Protein AF-A0A8J9ZDV5-F1 (afdb_monomer)

Secondary structure (DSSP, 8-state):
--------S---SSSSSS-SSSTTTTSSS--S--TTHHHHHHHHHHHHHHHHHHHHHHHHHHHHHHHHHHHHHHHHTT-----EEEEEEPPTTSS-EEEE-TT--HHHHHHHHHHTT-SEEEEETTEEEEE-HHHHTT-EE-S-GGGGBPBPSS-TTSB-BBTTTEEEEEE-SGGGHHHHHHHHHHHHHHHHHHHSTTSSSSTTTTHHHHHHHHHHHHHSTTSSTTSSSSS-S--------

Mean predicted aligned error: 20.4 Å

pLDDT: mean 71.11, std 20.85, range [33.59, 97.12]

Organism: Branchiostoma lanceolatum (NCBI:txid7740)

Nearest PDB structures (foldseek):
  7pz2-assembly1_A  TM=8.790E-01  e=6.311E-08  Saccharomyces cerevisiae
  5fws-assembly1_A  TM=8.573E-01  e=3.420E-07  Homo sapiens
  5fwu-assembly1_A  TM=8.747E-01  e=5.751E-07  Homo sapiens
  7bzt-assembly1_E  TM=8.268E-01  e=1.525E-06  Homo sapiens

Structure (mmCIF, N/CA/C/O backbone):
data_AF-A0A8J9ZDV5-F1
#
_entry.id   AF-A0A8J9ZDV5-F1
#
loop_
_atom_site.group_PDB
_atom_site.id
_atom_site.type_symbol
_atom_site.label_atom_id
_atom_site.label_alt_id
_atom_site.label_comp_id
_atom_site.label_asym_id
_atom_site.label_entity_id
_atom_site.label_seq_id
_atom_site.pdbx_PDB_ins_code
_atom_site.Cartn_x
_atom_site.Cartn_y
_atom_site.Cartn_z
_atom_site.occupancy
_atom_site.B_iso_or_equiv
_atom_site.auth_seq_id
_atom_site.auth_comp_id
_atom_site.auth_asym_id
_atom_site.auth_atom_id
_atom_site.pdbx_PDB_model_num
ATOM 1 N N . MET A 1 1 ? -83.869 5.675 9.363 1.00 38.44 1 MET A N 1
ATOM 2 C CA . MET A 1 1 ? -82.685 6.493 9.694 1.00 38.44 1 MET A CA 1
ATOM 3 C C . MET A 1 1 ? -82.253 6.177 11.122 1.00 38.44 1 MET A C 1
ATOM 5 O O . MET A 1 1 ? -83.091 6.274 12.005 1.00 38.44 1 MET A O 1
ATOM 9 N N . CYS A 1 2 ? -80.990 5.806 11.342 1.00 33.59 2 CYS A N 1
ATOM 10 C CA . CYS A 1 2 ? -80.343 5.818 12.662 1.00 33.59 2 CYS A CA 1
ATOM 11 C C . CYS A 1 2 ? -79.183 6.826 12.607 1.00 33.59 2 CYS A C 1
ATOM 13 O O . CYS A 1 2 ? -78.544 6.926 11.555 1.00 33.59 2 CYS A O 1
ATOM 15 N N . PRO A 1 3 ? -78.933 7.600 13.676 1.00 45.28 3 PRO A N 1
ATOM 16 C CA . PRO A 1 3 ? -77.987 8.704 13.637 1.00 45.28 3 PRO A CA 1
ATOM 17 C C . PRO A 1 3 ? -76.541 8.201 13.614 1.00 45.28 3 PRO A C 1
ATOM 19 O O . PRO A 1 3 ? -76.168 7.272 14.326 1.00 45.28 3 PRO A O 1
ATOM 22 N N . ILE A 1 4 ? -75.730 8.861 12.792 1.00 43.47 4 ILE A N 1
ATOM 23 C CA . ILE A 1 4 ? -74.272 8.743 12.759 1.00 43.47 4 ILE A CA 1
ATOM 24 C C . ILE A 1 4 ? -73.722 9.462 14.000 1.00 43.47 4 ILE A C 1
ATOM 26 O O . ILE A 1 4 ? -73.960 10.667 14.131 1.00 43.47 4 ILE A O 1
ATOM 30 N N . PRO A 1 5 ? -72.962 8.806 14.893 1.00 38.69 5 PRO A N 1
ATOM 31 C CA . PRO A 1 5 ? -72.218 9.521 15.913 1.00 38.69 5 PRO A CA 1
ATOM 32 C C . PRO A 1 5 ? -70.917 10.056 15.300 1.00 38.69 5 PRO A C 1
ATOM 34 O O . PRO A 1 5 ? -70.041 9.303 14.878 1.00 38.69 5 PRO A O 1
ATOM 37 N N . LYS A 1 6 ? -70.797 11.385 15.246 1.00 48.31 6 LYS A N 1
ATOM 38 C CA . LYS A 1 6 ? -69.524 12.076 15.028 1.00 48.31 6 LYS A CA 1
ATOM 39 C C . LYS A 1 6 ? -68.703 11.947 16.311 1.00 48.31 6 LYS A C 1
ATOM 41 O O . LYS A 1 6 ? -69.005 12.628 17.285 1.00 48.31 6 LYS A O 1
ATOM 46 N N . PHE A 1 7 ? -67.677 11.102 16.308 1.00 40.94 7 PHE A N 1
ATOM 47 C CA . PHE A 1 7 ? -66.615 11.157 17.311 1.00 40.94 7 PHE A CA 1
ATOM 48 C C . PHE A 1 7 ? -65.335 11.639 16.643 1.00 40.94 7 PHE A C 1
ATOM 50 O O . PHE A 1 7 ? -64.829 11.026 15.705 1.00 40.94 7 PHE A O 1
ATOM 57 N N . GLY A 1 8 ? -64.889 12.807 17.103 1.00 39.44 8 GLY A N 1
ATOM 58 C CA . GLY A 1 8 ? -63.668 13.457 16.671 1.00 39.44 8 GLY A CA 1
ATOM 59 C C . GLY A 1 8 ? -62.435 12.635 17.020 1.00 39.44 8 GLY A C 1
ATOM 60 O O . GLY A 1 8 ? -62.369 11.944 18.037 1.00 39.44 8 GLY A O 1
ATOM 61 N N . SER A 1 9 ? -61.459 12.736 16.130 1.00 51.28 9 SER A N 1
ATOM 62 C CA . SER A 1 9 ? -60.098 12.248 16.270 1.00 51.28 9 SER A CA 1
ATOM 63 C C . SER A 1 9 ? -59.466 12.729 17.576 1.00 51.28 9 SER A C 1
ATOM 65 O O . SER A 1 9 ? -59.295 13.932 17.734 1.00 51.28 9 SER A O 1
ATOM 67 N N . ALA A 1 10 ? -59.121 11.797 18.474 1.00 46.16 10 ALA A N 1
ATOM 68 C CA . ALA A 1 10 ? -57.957 11.823 19.384 1.00 46.16 10 ALA A CA 1
ATOM 69 C C . ALA A 1 10 ? -58.208 10.990 20.659 1.00 46.16 10 ALA A C 1
ATOM 71 O O . ALA A 1 10 ? -58.288 11.545 21.745 1.00 46.16 10 ALA A O 1
ATOM 72 N N . ALA A 1 11 ? -58.327 9.658 20.559 1.00 44.91 11 ALA A N 1
ATOM 73 C CA . ALA A 1 11 ? -58.206 8.774 21.736 1.00 44.91 11 ALA A CA 1
ATOM 74 C C . ALA A 1 11 ? -58.012 7.282 21.381 1.00 44.91 11 ALA A C 1
ATOM 76 O O . ALA A 1 11 ? -58.511 6.408 22.083 1.00 44.91 11 ALA A O 1
ATOM 77 N N . ALA A 1 12 ? -57.318 6.952 20.287 1.00 43.06 12 ALA A N 1
ATOM 78 C CA . ALA A 1 12 ? -57.153 5.560 19.839 1.00 43.06 12 ALA A CA 1
ATOM 79 C C . ALA A 1 12 ? -55.697 5.059 19.909 1.00 43.06 12 ALA A C 1
ATOM 81 O O . ALA A 1 12 ? -55.268 4.308 19.040 1.00 43.06 12 ALA A O 1
ATOM 82 N N . LEU A 1 13 ? -54.917 5.483 20.915 1.00 43.91 13 LEU A N 1
ATOM 83 C CA . LEU A 1 13 ? -53.507 5.074 21.046 1.00 43.91 13 LEU A CA 1
ATOM 84 C C . LEU A 1 13 ? -53.094 4.449 22.388 1.00 43.91 13 LEU A C 1
ATOM 86 O O . LEU A 1 13 ? -51.910 4.205 22.581 1.00 43.91 13 LEU A O 1
ATOM 90 N N . LEU A 1 14 ? -54.010 4.105 23.299 1.00 44.56 14 LEU A N 1
ATOM 91 C CA . LEU A 1 14 ? -53.608 3.522 24.594 1.00 44.56 14 LEU A CA 1
ATOM 92 C C . LEU A 1 14 ? -54.434 2.315 25.050 1.00 44.56 14 LEU A C 1
ATOM 94 O O . LEU A 1 14 ? -54.770 2.205 26.223 1.00 44.56 14 LEU A O 1
ATOM 98 N N . VAL A 1 15 ? -54.726 1.361 24.162 1.00 47.00 15 VAL A N 1
ATOM 99 C CA . VAL A 1 15 ? -55.260 0.057 24.602 1.00 47.00 15 VAL A CA 1
ATOM 100 C C . VAL A 1 15 ? -54.688 -1.090 23.765 1.00 47.00 15 VAL A C 1
ATOM 102 O O . VAL A 1 15 ? -55.407 -1.745 23.024 1.00 47.00 15 VAL A O 1
ATOM 105 N N . CYS A 1 16 ? -53.380 -1.342 23.844 1.00 44.81 16 CYS A N 1
ATOM 106 C CA . CYS A 1 16 ? -52.814 -2.614 23.352 1.00 44.81 16 CYS A CA 1
ATOM 107 C C . CYS A 1 16 ? -51.765 -3.249 24.280 1.00 44.81 16 CYS A C 1
ATOM 109 O O . CYS A 1 16 ? -51.440 -4.414 24.086 1.00 44.81 16 CYS A O 1
ATOM 111 N N . SER A 1 17 ? -51.273 -2.564 25.319 1.00 45.94 17 SER A N 1
ATOM 112 C CA . SER A 1 17 ? -50.252 -3.123 26.226 1.00 45.94 17 SER A CA 1
ATOM 113 C C . SER A 1 17 ? -50.759 -3.540 27.615 1.00 45.94 17 SER A C 1
ATOM 115 O O . SER A 1 17 ? -49.973 -4.067 28.393 1.00 45.94 17 SER A O 1
ATOM 117 N N . GLY A 1 18 ? -52.044 -3.352 27.949 1.00 46.50 18 GLY A N 1
ATOM 118 C CA . GLY A 1 18 ? -52.531 -3.535 29.330 1.00 46.50 18 GLY A CA 1
ATOM 119 C C . GLY A 1 18 ? -53.689 -4.513 29.556 1.00 46.50 18 GLY A C 1
ATOM 120 O O . GLY A 1 18 ? -54.122 -4.670 30.692 1.00 46.50 18 GLY A O 1
ATOM 121 N N . TRP A 1 19 ? -54.241 -5.154 28.523 1.00 43.88 19 TRP A N 1
ATOM 122 C CA . TRP A 1 19 ? -55.543 -5.842 28.622 1.00 43.88 19 TRP A CA 1
ATOM 123 C C . TRP A 1 19 ? -55.485 -7.367 28.451 1.00 43.88 19 TRP A C 1
ATOM 125 O O . TRP A 1 19 ? -56.445 -7.980 27.996 1.00 43.88 19 TRP A O 1
ATOM 135 N N . SER A 1 20 ? -54.396 -8.017 28.868 1.00 50.19 20 SER A N 1
ATOM 136 C CA . SER A 1 20 ? -54.350 -9.491 28.881 1.00 50.19 20 SER A CA 1
ATOM 137 C C . SER A 1 20 ? -55.060 -10.130 30.084 1.00 50.19 20 SER A C 1
ATOM 139 O O . SER A 1 20 ? -55.352 -11.320 30.029 1.00 50.19 20 SER A O 1
ATOM 141 N N . SER A 1 21 ? -55.410 -9.378 31.138 1.00 50.06 21 SER A N 1
ATOM 142 C CA . SER A 1 21 ? -55.916 -9.989 32.388 1.00 50.06 21 SER A CA 1
ATOM 143 C C . SER A 1 21 ? -57.354 -9.636 32.781 1.00 50.06 21 SER A C 1
ATOM 145 O O . SER A 1 21 ? -57.909 -10.295 33.653 1.00 50.06 21 SER A O 1
ATOM 147 N N . VAL A 1 22 ? -58.001 -8.649 32.148 1.00 49.28 22 VAL A N 1
ATOM 148 C CA . VAL A 1 22 ? -59.364 -8.223 32.555 1.00 49.28 22 VAL A CA 1
ATOM 149 C C . VAL A 1 22 ? -60.462 -8.813 31.657 1.00 49.28 22 VAL A C 1
ATOM 151 O O . VAL A 1 22 ? -61.607 -8.957 32.080 1.00 49.28 22 VAL A O 1
ATOM 154 N N . ALA A 1 23 ? -60.125 -9.258 30.442 1.00 46.38 23 ALA A N 1
ATOM 155 C CA . ALA A 1 23 ? -61.105 -9.802 29.496 1.00 46.38 23 ALA A CA 1
ATOM 156 C C . ALA A 1 23 ? -61.590 -11.231 29.828 1.00 46.38 23 ALA A C 1
ATOM 158 O O . ALA A 1 23 ? -62.606 -11.668 29.290 1.00 46.38 23 ALA A O 1
ATOM 159 N N . PHE A 1 24 ? -60.925 -11.949 30.740 1.00 44.84 24 PHE A N 1
ATOM 160 C CA . PHE A 1 24 ? -61.373 -13.276 31.190 1.00 44.84 24 PHE A CA 1
ATOM 161 C C . PHE A 1 24 ? -62.436 -13.229 32.305 1.00 44.84 24 PHE A C 1
ATOM 163 O O . PHE A 1 24 ? -63.095 -14.235 32.555 1.00 44.84 24 PHE A O 1
ATOM 170 N N . GLY A 1 25 ? -62.656 -12.072 32.945 1.00 45.88 25 GLY A N 1
ATOM 171 C CA . GLY A 1 25 ? -63.544 -11.948 34.110 1.00 45.88 25 GLY A CA 1
ATOM 172 C C . GLY A 1 25 ? -65.044 -11.812 33.816 1.00 45.88 25 GLY A C 1
ATOM 173 O O . GLY A 1 25 ? -65.846 -11.938 34.734 1.00 45.88 25 GLY A O 1
ATOM 174 N N . LEU A 1 26 ? -65.457 -11.571 32.566 1.00 45.59 26 LEU A N 1
ATOM 175 C CA . LEU A 1 26 ? -66.871 -11.319 32.225 1.00 45.59 26 LEU A CA 1
ATOM 176 C C . LEU A 1 26 ? -67.493 -12.343 31.262 1.00 45.59 26 LEU A C 1
ATOM 178 O O . LEU A 1 26 ? -68.624 -12.155 30.822 1.00 45.59 26 LEU A O 1
ATOM 182 N N . VAL A 1 27 ? -66.804 -13.445 30.948 1.00 48.59 27 VAL A N 1
ATOM 183 C CA . VAL A 1 27 ? -67.328 -14.466 30.014 1.00 48.59 27 VAL A CA 1
ATOM 184 C C . VAL A 1 27 ? -68.043 -15.630 30.722 1.00 48.59 27 VAL A C 1
ATOM 186 O O . VAL A 1 27 ? -68.720 -16.419 30.067 1.00 48.59 27 VAL A O 1
ATOM 189 N N . THR A 1 28 ? -68.010 -15.732 32.055 1.00 45.66 28 THR A N 1
ATOM 190 C CA . THR A 1 28 ? -68.640 -16.867 32.765 1.00 45.66 28 THR A CA 1
ATOM 191 C C . THR A 1 28 ? -70.024 -16.606 33.363 1.00 45.66 28 THR A C 1
ATOM 193 O O . THR A 1 28 ? -70.618 -17.556 33.865 1.00 45.66 28 THR A O 1
ATOM 196 N N . SER A 1 29 ? -70.606 -15.401 33.267 1.00 49.56 29 SER A N 1
ATOM 197 C CA . SER A 1 29 ? -71.862 -15.106 33.992 1.00 49.56 29 SER A CA 1
ATOM 198 C C . SER A 1 29 ? -73.105 -14.793 33.154 1.00 49.56 29 SER A C 1
ATOM 200 O O . SER A 1 29 ? -74.073 -14.280 33.700 1.00 49.56 29 SER A O 1
ATOM 202 N N . TYR A 1 30 ? -73.171 -15.104 31.854 1.00 42.78 30 TYR A N 1
ATOM 203 C CA . TYR A 1 30 ? -74.456 -14.931 31.152 1.00 42.78 30 TYR A CA 1
ATOM 204 C C . TYR A 1 30 ? -74.716 -15.960 30.053 1.00 42.78 30 TYR A C 1
ATOM 206 O O . TYR A 1 30 ? -74.694 -15.696 28.853 1.00 42.78 30 TYR A O 1
ATOM 214 N N . ARG A 1 31 ? -75.016 -17.185 30.491 1.00 55.31 31 ARG A N 1
ATOM 215 C CA . ARG A 1 31 ? -75.633 -18.219 29.659 1.00 55.31 31 ARG A CA 1
ATOM 216 C C . ARG A 1 31 ? -77.158 -18.035 29.689 1.00 55.31 31 ARG A C 1
ATOM 218 O O . ARG A 1 31 ? -77.822 -18.686 30.487 1.00 55.31 31 ARG A O 1
ATOM 225 N N . ARG A 1 32 ? -77.716 -17.183 28.818 1.00 48.09 32 ARG A N 1
ATOM 226 C CA . ARG A 1 32 ? -79.000 -17.440 28.119 1.00 48.09 32 ARG A CA 1
ATOM 227 C C . ARG A 1 32 ? -79.399 -16.332 27.139 1.00 48.09 32 ARG A C 1
ATOM 229 O O . ARG A 1 32 ? -79.505 -15.174 27.505 1.00 48.09 32 ARG A O 1
ATOM 236 N N . HIS A 1 33 ? -79.715 -16.789 25.925 1.00 50.31 33 HIS A N 1
ATOM 237 C CA . HIS A 1 33 ? -80.506 -16.151 24.866 1.00 50.31 33 HIS A CA 1
ATOM 238 C C . HIS A 1 33 ? -79.987 -14.847 24.233 1.00 50.31 33 HIS A C 1
ATOM 240 O O . HIS A 1 33 ? -80.394 -13.760 24.614 1.00 50.31 33 HIS A O 1
ATOM 246 N N . ASN A 1 34 ? -79.213 -14.975 23.140 1.00 46.72 34 ASN A N 1
ATOM 247 C CA . ASN A 1 34 ? -79.522 -14.301 21.865 1.00 46.72 34 ASN A CA 1
ATOM 248 C C . ASN A 1 34 ? -78.595 -14.757 20.718 1.00 46.72 34 ASN A C 1
ATOM 250 O O . ASN A 1 34 ? -77.374 -14.754 20.852 1.00 46.72 34 ASN A O 1
ATOM 254 N N . LYS A 1 35 ? -79.171 -15.101 19.553 1.00 51.53 35 LYS A N 1
ATOM 255 C CA . LYS A 1 35 ? -78.457 -15.565 18.338 1.00 51.53 35 LYS A CA 1
ATOM 256 C C . LYS A 1 35 ? -77.484 -14.526 17.731 1.00 51.53 35 LYS A C 1
ATOM 258 O O . LYS A 1 35 ? -76.716 -14.870 16.842 1.00 51.53 35 LYS A O 1
ATOM 263 N N . GLY A 1 36 ? -77.477 -13.280 18.218 1.00 55.78 36 GLY A N 1
ATOM 264 C CA . GLY A 1 36 ? -76.582 -12.207 17.754 1.00 55.78 36 GLY A CA 1
ATOM 265 C C . GLY A 1 36 ? -75.155 -12.237 18.324 1.00 55.78 36 GLY A C 1
ATOM 266 O O . GLY A 1 36 ? -74.245 -11.682 17.712 1.00 55.78 36 GLY A O 1
ATOM 267 N N . TYR A 1 37 ? -74.919 -12.919 19.452 1.00 56.19 37 TYR A N 1
ATOM 268 C CA . TYR A 1 37 ? -73.613 -12.903 20.133 1.00 56.19 37 TYR A CA 1
ATOM 269 C C . TYR A 1 37 ? -72.532 -13.747 19.436 1.00 56.19 37 TYR A C 1
ATOM 271 O O . TYR A 1 37 ? -71.353 -13.403 19.509 1.00 56.19 37 TYR A O 1
ATOM 279 N N . CYS A 1 38 ? -72.909 -14.794 18.690 1.00 55.62 38 CYS A N 1
ATOM 280 C CA . CYS A 1 38 ? -71.956 -15.578 17.892 1.00 55.62 38 CYS A CA 1
ATOM 281 C C . CYS A 1 38 ? -71.310 -14.753 16.769 1.00 55.62 38 CYS A C 1
ATOM 283 O O . CYS A 1 38 ? -70.134 -14.948 16.471 1.00 55.62 38 CYS A O 1
ATOM 285 N N . SER A 1 39 ? -72.055 -13.815 16.175 1.00 66.50 39 SER A N 1
ATOM 286 C CA . SER A 1 39 ? -71.544 -12.966 15.093 1.00 66.50 39 SER A CA 1
ATOM 287 C C . SER A 1 39 ? -70.513 -11.960 15.616 1.00 66.50 39 SER A C 1
ATOM 289 O O . SER A 1 39 ? -69.427 -11.825 15.057 1.00 66.50 39 SER A O 1
ATOM 291 N N . LEU A 1 40 ? -70.795 -11.332 16.762 1.00 66.94 40 LEU A N 1
ATOM 292 C CA . LEU A 1 40 ? -69.860 -10.410 17.411 1.00 66.94 40 LEU A CA 1
ATOM 293 C C . LEU A 1 40 ? -68.598 -11.124 17.913 1.00 66.94 40 LEU A C 1
ATOM 295 O O . LEU A 1 40 ? -67.502 -10.615 17.701 1.00 66.94 40 LEU A O 1
ATOM 299 N N . TYR A 1 41 ? -68.715 -12.322 18.496 1.00 68.81 41 TYR A N 1
ATOM 300 C CA . TYR A 1 41 ? -67.550 -13.103 18.935 1.00 68.81 41 TYR A CA 1
ATOM 301 C C . TYR A 1 41 ? -66.624 -13.484 17.767 1.00 68.81 41 TYR A C 1
ATOM 303 O O . TYR A 1 41 ? -65.404 -13.379 17.885 1.00 68.81 41 TYR A O 1
ATOM 311 N N . TYR A 1 42 ? -67.186 -13.851 16.610 1.00 69.81 42 TYR A N 1
ATOM 312 C CA . TYR A 1 42 ? -66.412 -14.136 15.396 1.00 69.81 42 TYR A CA 1
ATOM 313 C C . TYR A 1 42 ? -65.686 -12.893 14.858 1.00 69.81 42 TYR A C 1
ATOM 315 O O . TYR A 1 42 ? -64.530 -12.981 14.445 1.00 69.81 42 TYR A O 1
ATOM 323 N N . ILE A 1 43 ? -66.333 -11.724 14.909 1.00 72.50 43 ILE A N 1
ATOM 324 C CA . ILE A 1 43 ? -65.735 -10.444 14.506 1.00 72.50 43 ILE A CA 1
ATOM 325 C C . ILE A 1 43 ? -64.597 -10.059 15.461 1.00 72.50 43 ILE A C 1
ATOM 327 O O . ILE A 1 43 ? -63.501 -9.757 14.996 1.00 72.50 43 ILE A O 1
ATOM 331 N N . PHE A 1 44 ? -64.805 -10.148 16.780 1.00 72.31 44 PHE A N 1
ATOM 332 C CA . PHE A 1 44 ? -63.758 -9.897 17.778 1.00 72.31 44 PHE A CA 1
ATOM 333 C C . PHE A 1 44 ? -62.570 -10.858 17.629 1.00 72.31 44 PHE A C 1
ATOM 335 O O . PHE A 1 44 ? -61.426 -10.416 17.679 1.00 72.31 44 PHE A O 1
ATOM 342 N N . CYS A 1 45 ? -62.822 -12.146 17.381 1.00 66.19 45 CYS A N 1
ATOM 343 C CA . CYS A 1 45 ? -61.774 -13.142 17.148 1.00 66.19 45 CYS A CA 1
ATOM 344 C C . CYS A 1 45 ? -60.991 -12.866 15.850 1.00 66.19 45 CYS A C 1
ATOM 346 O O . CYS A 1 45 ? -59.765 -12.958 15.827 1.00 66.19 45 CYS A O 1
ATOM 348 N N . LYS A 1 46 ? -61.668 -12.432 14.776 1.00 73.94 46 LYS A N 1
ATOM 349 C CA . LYS A 1 46 ? -60.984 -11.985 13.556 1.00 73.94 46 LYS A CA 1
ATOM 350 C C . LYS A 1 46 ? -60.133 -10.743 13.811 1.00 73.94 46 LYS A C 1
ATOM 352 O O . LYS A 1 46 ? -58.957 -10.756 13.466 1.00 73.94 46 LYS A O 1
ATOM 357 N N . LEU A 1 47 ? -60.666 -9.709 14.458 1.00 67.94 47 LEU A N 1
ATOM 358 C CA . LEU A 1 47 ? -59.920 -8.480 14.756 1.00 67.94 47 LEU A CA 1
ATOM 359 C C . LEU A 1 47 ? -58.679 -8.728 15.626 1.00 67.94 47 LEU A C 1
ATOM 361 O O . LEU A 1 47 ? -57.632 -8.147 15.348 1.00 67.94 47 LEU A O 1
ATOM 365 N N . THR A 1 48 ? -58.744 -9.623 16.615 1.00 65.94 48 THR A N 1
ATOM 366 C CA . THR A 1 48 ? -57.564 -9.979 17.421 1.00 65.94 48 THR A CA 1
ATOM 367 C C . THR A 1 48 ? -56.526 -10.756 16.612 1.00 65.94 48 THR A C 1
ATOM 369 O O . THR A 1 48 ? -55.339 -10.459 16.719 1.00 65.94 48 THR A O 1
ATOM 372 N N . THR A 1 49 ? -56.935 -11.684 15.738 1.00 65.94 49 THR A N 1
ATOM 373 C CA . THR A 1 49 ? -55.992 -12.370 14.833 1.00 65.94 49 THR A CA 1
ATOM 374 C C . THR A 1 49 ? -55.348 -11.429 13.809 1.00 65.94 49 THR A C 1
ATOM 376 O O . THR A 1 49 ? -54.142 -11.528 13.595 1.00 65.94 49 THR A O 1
ATOM 379 N N . TYR A 1 50 ? -56.092 -10.465 13.248 1.00 67.38 50 TYR A N 1
ATOM 380 C CA . TYR A 1 50 ? -55.540 -9.422 12.373 1.00 67.38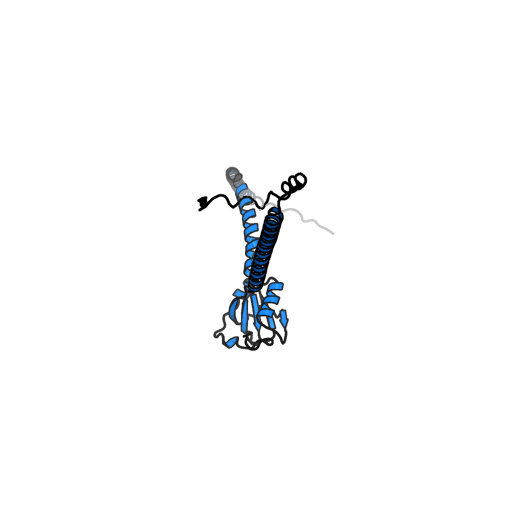 50 TYR A CA 1
ATOM 381 C C . TYR A 1 50 ? -54.559 -8.515 13.127 1.00 67.38 50 TYR A C 1
ATOM 383 O O . TYR A 1 50 ? -53.479 -8.240 12.622 1.00 67.38 50 TYR A O 1
ATOM 391 N N . CYS A 1 51 ? -54.862 -8.126 14.367 1.00 55.91 51 CYS A N 1
ATOM 392 C CA . CYS A 1 51 ? -53.968 -7.304 15.188 1.00 55.91 51 CYS A CA 1
ATOM 393 C C . CYS A 1 51 ? -52.660 -8.044 15.559 1.00 55.91 51 CYS A C 1
ATOM 395 O O . CYS A 1 51 ? -51.571 -7.465 15.557 1.00 55.91 51 CYS A O 1
ATOM 397 N N . LEU A 1 52 ? -52.732 -9.358 15.801 1.00 58.19 52 LEU A N 1
ATOM 398 C CA . LEU A 1 52 ? -51.553 -10.208 16.013 1.00 58.19 52 LEU A CA 1
ATOM 399 C C . LEU A 1 52 ? -50.745 -10.444 14.724 1.00 58.19 52 LEU A C 1
ATOM 401 O O . LEU A 1 52 ? -49.530 -10.622 14.789 1.00 58.19 52 LEU A O 1
ATOM 405 N N . LEU A 1 53 ? -51.396 -10.446 13.558 1.00 63.75 53 LEU A N 1
ATOM 406 C CA . LEU A 1 53 ? -50.731 -10.566 12.260 1.00 63.75 53 LEU A CA 1
ATOM 407 C C . LEU A 1 53 ? -50.020 -9.260 11.876 1.00 63.75 53 LEU A C 1
ATOM 409 O O . LEU A 1 53 ? -48.867 -9.298 11.458 1.00 63.75 53 LEU A O 1
ATOM 413 N N . GLU A 1 54 ? -50.662 -8.116 12.116 1.00 67.19 54 GLU A N 1
ATOM 414 C CA . GLU A 1 54 ? -50.104 -6.773 11.912 1.00 67.19 54 GLU A CA 1
ATOM 415 C C . GLU A 1 54 ? -48.884 -6.520 12.804 1.00 67.19 54 GLU A C 1
ATOM 417 O O . GLU A 1 54 ? -47.844 -6.066 12.329 1.00 67.19 54 GLU A O 1
ATOM 422 N N . THR A 1 55 ? -48.952 -6.891 14.087 1.00 71.25 55 THR A N 1
ATOM 423 C CA . THR A 1 55 ? -47.813 -6.744 15.012 1.00 71.25 55 THR A CA 1
ATOM 424 C C . THR A 1 55 ? -46.643 -7.657 14.642 1.00 71.25 55 THR A C 1
ATOM 426 O O . THR A 1 55 ? -45.495 -7.211 14.657 1.00 71.25 55 THR A O 1
ATOM 429 N N . LYS A 1 56 ? -46.902 -8.908 14.234 1.00 80.94 56 LYS A N 1
ATOM 430 C CA . LYS A 1 56 ? -45.860 -9.828 13.745 1.00 80.94 56 LYS A CA 1
ATOM 431 C C . LYS A 1 56 ? -45.236 -9.354 12.435 1.00 80.94 56 LYS A C 1
ATOM 433 O O . LYS A 1 56 ? -44.017 -9.408 12.305 1.00 80.94 56 LYS A O 1
ATOM 438 N N . TYR A 1 57 ? -46.036 -8.855 11.494 1.00 83.69 57 TYR A N 1
ATOM 439 C CA . TYR A 1 57 ? -45.543 -8.323 10.224 1.00 83.69 57 TYR A CA 1
ATOM 440 C C . TYR A 1 57 ? -44.680 -7.073 10.437 1.00 83.69 57 TYR A C 1
ATOM 442 O O . TYR A 1 57 ? -43.609 -6.956 9.849 1.00 83.69 57 TYR A O 1
ATOM 450 N N . TRP A 1 58 ? -45.072 -6.188 11.359 1.00 78.62 58 TRP A N 1
ATOM 451 C CA . TRP A 1 58 ? -44.269 -5.027 11.753 1.00 78.62 58 TRP A CA 1
ATOM 452 C C . TRP A 1 58 ? -42.931 -5.401 12.401 1.00 78.62 58 TRP A C 1
ATOM 454 O O . TRP A 1 58 ? -41.909 -4.775 12.114 1.00 78.62 58 TRP A O 1
ATOM 464 N N . ILE A 1 59 ? -42.919 -6.420 13.266 1.00 84.19 59 ILE A N 1
ATOM 465 C CA . ILE A 1 59 ? -41.688 -6.933 13.887 1.00 84.19 59 ILE A CA 1
ATOM 466 C C . ILE A 1 59 ? -40.787 -7.571 12.825 1.00 84.19 59 ILE A C 1
ATOM 468 O O . ILE A 1 59 ? -39.601 -7.259 12.776 1.00 84.19 59 ILE A O 1
ATOM 472 N N . LEU A 1 60 ? -41.343 -8.393 11.931 1.00 85.50 60 LEU A N 1
ATOM 473 C CA . LEU A 1 60 ? -40.603 -8.994 10.819 1.00 85.50 60 LEU A CA 1
ATOM 474 C C . LEU A 1 60 ? -40.026 -7.927 9.878 1.00 85.50 60 LEU A C 1
ATOM 476 O O . LEU A 1 60 ? -38.854 -8.004 9.529 1.00 85.50 60 LEU A O 1
ATOM 480 N N . LEU A 1 61 ? -40.787 -6.882 9.536 1.00 87.06 61 LEU A N 1
ATOM 481 C CA . LEU A 1 61 ? -40.315 -5.772 8.703 1.00 87.06 61 LEU A CA 1
ATOM 482 C C . LEU A 1 61 ? -39.171 -4.994 9.375 1.00 87.06 61 LEU A C 1
ATOM 484 O O . LEU A 1 61 ? -38.206 -4.612 8.713 1.00 87.06 61 LEU A O 1
ATOM 488 N N . LYS A 1 62 ? -39.253 -4.772 10.694 1.00 89.06 62 LYS A N 1
ATOM 489 C CA . LYS A 1 62 ? -38.163 -4.167 11.473 1.00 89.06 62 LYS A CA 1
ATOM 490 C C . LYS A 1 62 ? -36.924 -5.057 11.490 1.00 89.06 62 LYS A C 1
ATOM 492 O O . LYS A 1 62 ? -35.837 -4.546 11.253 1.00 89.06 62 LYS A O 1
ATOM 497 N N . MET A 1 63 ? -37.081 -6.362 11.704 1.00 89.00 63 MET A N 1
ATOM 498 C CA . MET A 1 63 ? -35.968 -7.315 11.685 1.00 89.00 63 MET A CA 1
ATOM 499 C C . MET A 1 63 ? -35.307 -7.381 10.307 1.00 89.00 63 MET A C 1
ATOM 501 O O . MET A 1 63 ? -34.089 -7.310 10.222 1.00 89.00 63 MET A O 1
ATOM 505 N N . VAL A 1 64 ? -36.085 -7.421 9.223 1.00 92.94 64 VAL A N 1
ATOM 506 C CA . VAL A 1 64 ? -35.557 -7.398 7.849 1.00 92.94 64 VAL A CA 1
ATOM 507 C C . VAL A 1 64 ? -34.825 -6.085 7.557 1.00 92.94 64 VAL A C 1
ATOM 509 O O . VAL A 1 64 ? -33.754 -6.116 6.964 1.00 92.94 64 VAL A O 1
ATOM 512 N N . ARG A 1 65 ? -35.338 -4.933 8.018 1.00 92.31 65 ARG A N 1
ATOM 513 C CA . ARG A 1 65 ? -34.637 -3.641 7.895 1.00 92.31 65 ARG A CA 1
ATOM 514 C C . ARG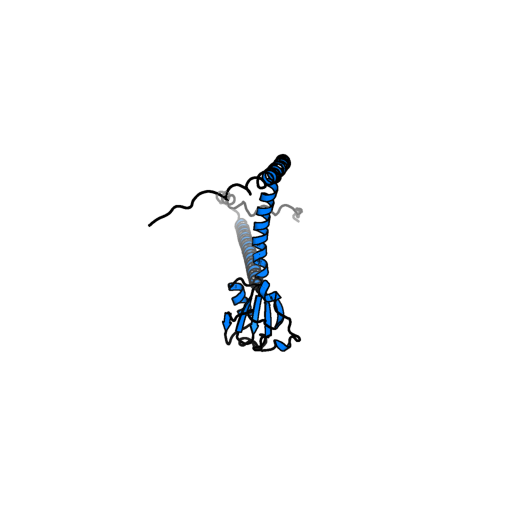 A 1 65 ? -33.341 -3.598 8.702 1.00 92.31 65 ARG A C 1
ATOM 516 O O . ARG A 1 65 ? -32.344 -3.118 8.185 1.00 92.31 65 ARG A O 1
ATOM 523 N N . VAL A 1 66 ? -33.336 -4.103 9.936 1.00 90.31 66 VAL A N 1
ATOM 524 C CA . VAL A 1 66 ? -32.129 -4.167 10.777 1.00 90.31 66 VAL A CA 1
ATOM 525 C C . VAL A 1 66 ? -31.097 -5.110 10.164 1.00 90.31 66 VAL A C 1
ATOM 527 O O . VAL A 1 66 ? -29.940 -4.733 10.054 1.00 90.31 66 VAL A O 1
ATOM 530 N N . LEU A 1 67 ? -31.507 -6.290 9.692 1.00 89.94 67 LEU A N 1
ATOM 531 C CA . LEU A 1 67 ? -30.619 -7.225 9.001 1.00 89.94 67 LEU A CA 1
ATOM 532 C C . LEU A 1 67 ? -30.070 -6.625 7.703 1.00 89.94 67 LEU A C 1
ATOM 534 O O . LEU A 1 67 ? -28.875 -6.720 7.463 1.00 89.94 67 LEU A O 1
ATOM 538 N N . ALA A 1 68 ? -30.898 -5.945 6.906 1.00 90.38 68 ALA A N 1
ATOM 539 C CA . ALA A 1 68 ? -30.439 -5.240 5.712 1.00 90.38 68 ALA A CA 1
ATOM 540 C C . ALA A 1 68 ? -29.442 -4.122 6.055 1.00 90.38 68 ALA A C 1
ATOM 542 O O . ALA A 1 68 ? -28.429 -3.996 5.381 1.00 90.38 68 ALA A O 1
ATOM 543 N N . LEU A 1 69 ? -29.676 -3.349 7.121 1.00 88.69 69 LEU A N 1
ATOM 544 C CA . LEU A 1 69 ? -28.738 -2.323 7.588 1.00 88.69 69 LEU A CA 1
ATOM 545 C C . LEU A 1 69 ? -27.430 -2.928 8.106 1.00 88.69 69 LEU A C 1
ATOM 547 O O . LEU A 1 69 ? -26.374 -2.397 7.800 1.00 88.69 69 LEU A O 1
ATOM 551 N N . VAL A 1 70 ? -27.472 -4.042 8.837 1.00 86.38 70 VAL A N 1
ATOM 552 C CA . VAL A 1 70 ? -26.267 -4.747 9.305 1.00 86.38 70 VAL A CA 1
ATOM 553 C C . VAL A 1 70 ? -25.485 -5.336 8.132 1.00 86.38 70 VAL A C 1
ATOM 555 O O . VAL A 1 70 ? -24.265 -5.230 8.110 1.00 86.38 70 VAL A O 1
ATOM 558 N N . VAL A 1 71 ? -26.164 -5.896 7.127 1.00 86.88 71 VAL A N 1
ATOM 559 C CA . VAL A 1 71 ? -25.528 -6.375 5.891 1.00 86.88 71 VAL A CA 1
ATOM 560 C C . VAL A 1 71 ? -24.914 -5.208 5.114 1.00 86.88 71 VAL A C 1
ATOM 562 O O . VAL A 1 71 ? -23.769 -5.305 4.691 1.00 86.88 71 VAL A O 1
ATOM 565 N N . LEU A 1 72 ? -25.617 -4.081 4.980 1.00 81.19 72 LEU A N 1
ATOM 566 C CA . LEU A 1 72 ? -25.085 -2.878 4.334 1.00 81.19 72 LEU A CA 1
ATOM 567 C C . LEU A 1 72 ? -23.886 -2.297 5.098 1.00 81.19 72 LEU A C 1
ATOM 569 O O . LEU A 1 72 ? -22.882 -1.967 4.480 1.00 81.19 72 LEU A O 1
ATOM 573 N N . LEU A 1 73 ? -23.945 -2.222 6.429 1.00 76.69 73 LEU A N 1
ATOM 574 C CA . LEU A 1 73 ? -22.830 -1.763 7.264 1.00 76.69 73 LEU A CA 1
ATOM 575 C C . LEU A 1 73 ? -21.641 -2.735 7.221 1.00 76.69 73 LEU A C 1
ATOM 577 O O . LEU A 1 73 ? -20.499 -2.292 7.172 1.00 76.69 73 LEU A O 1
ATOM 581 N N . GLY A 1 74 ? -21.893 -4.046 7.174 1.00 69.94 74 GLY A N 1
ATOM 582 C CA . GLY A 1 74 ? -20.861 -5.071 7.009 1.00 69.94 74 GLY A CA 1
ATOM 583 C C . GLY A 1 74 ? -20.171 -5.010 5.644 1.00 69.94 74 GLY A C 1
ATOM 584 O O . GLY A 1 74 ? -18.961 -5.192 5.566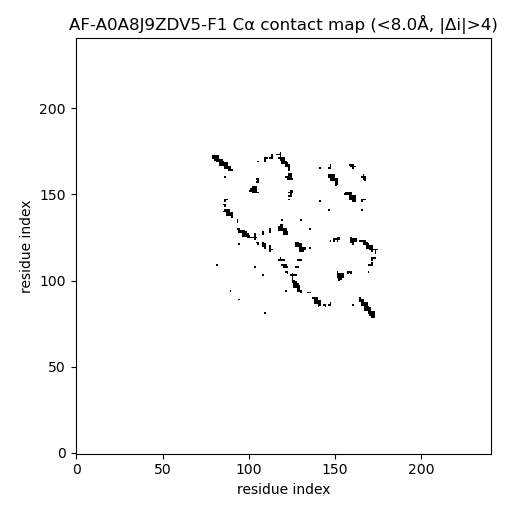 1.00 69.94 74 GLY A O 1
ATOM 585 N N . LEU A 1 75 ? -20.911 -4.678 4.581 1.00 63.56 75 LEU A N 1
ATOM 586 C CA . LEU A 1 75 ? -20.349 -4.454 3.245 1.00 63.56 75 LEU A CA 1
ATOM 587 C C . LEU A 1 75 ? -19.503 -3.170 3.169 1.00 63.56 75 LEU A C 1
ATOM 589 O O . LEU A 1 75 ? -18.544 -3.121 2.407 1.00 63.56 75 LEU A O 1
ATOM 593 N N . VAL A 1 76 ? -19.818 -2.147 3.972 1.00 63.69 76 VAL A N 1
ATOM 594 C CA . VAL A 1 76 ? -19.047 -0.888 4.050 1.00 63.69 76 VAL A CA 1
ATOM 595 C C . VAL A 1 76 ? -17.830 -1.010 4.987 1.00 63.69 76 VAL A C 1
ATOM 597 O O . VAL A 1 76 ? -16.870 -0.255 4.859 1.00 63.69 76 VAL A O 1
ATOM 600 N N . GLY A 1 77 ? -17.817 -1.989 5.899 1.00 56.75 77 GLY A N 1
ATOM 601 C CA . GLY A 1 77 ? -16.750 -2.197 6.889 1.00 56.75 77 GLY A CA 1
ATOM 602 C C . GLY A 1 77 ? -15.417 -2.730 6.345 1.00 56.75 77 GLY A C 1
ATOM 603 O O . GLY A 1 77 ? -14.458 -2.830 7.104 1.00 56.75 77 GLY A O 1
ATOM 604 N N . ALA A 1 78 ? -15.335 -3.056 5.052 1.00 55.88 78 ALA A N 1
ATOM 605 C CA . ALA A 1 78 ? -14.121 -3.547 4.394 1.00 55.88 78 ALA A CA 1
ATOM 606 C C . ALA A 1 78 ? -13.453 -2.497 3.488 1.00 55.88 78 ALA A C 1
ATOM 608 O O . ALA A 1 78 ? -12.662 -2.846 2.613 1.00 55.88 78 ALA A O 1
ATOM 609 N N . ILE A 1 79 ? -13.757 -1.208 3.671 1.00 57.97 79 ILE A N 1
ATOM 610 C CA . ILE A 1 79 ? -13.008 -0.136 3.007 1.00 57.97 79 ILE A CA 1
ATOM 611 C C . ILE A 1 79 ? -11.679 -0.003 3.756 1.00 57.97 79 ILE A C 1
ATOM 613 O O . ILE A 1 79 ? -11.544 0.779 4.695 1.00 57.97 79 ILE A O 1
ATOM 617 N N . SER A 1 80 ? -10.709 -0.840 3.385 1.00 61.72 80 SER A N 1
ATOM 618 C CA . SER A 1 80 ? -9.320 -0.733 3.826 1.00 61.72 80 SER A CA 1
ATOM 619 C C . SER A 1 80 ? -8.868 0.720 3.674 1.00 61.72 80 SER A C 1
ATOM 621 O O . SER A 1 80 ? -8.939 1.263 2.572 1.00 61.72 80 SER A O 1
ATOM 623 N N . ALA A 1 81 ? -8.389 1.348 4.752 1.00 67.56 81 ALA A N 1
ATOM 624 C CA . ALA A 1 81 ? -7.875 2.725 4.767 1.00 67.56 81 ALA A CA 1
ATOM 625 C C . ALA A 1 81 ? -6.542 2.888 3.996 1.00 67.56 81 ALA A C 1
ATOM 627 O O . ALA A 1 81 ? -5.748 3.792 4.266 1.00 67.56 81 ALA A O 1
ATOM 628 N N . GLN A 1 82 ? -6.286 1.989 3.047 1.00 78.69 82 GLN A N 1
ATOM 629 C CA . GLN A 1 82 ? -5.095 1.971 2.230 1.00 78.69 82 GLN A CA 1
ATOM 630 C C . GLN A 1 82 ? -5.227 2.981 1.097 1.00 78.69 82 GLN A C 1
ATOM 632 O O . GLN A 1 82 ? -6.209 2.997 0.355 1.00 78.69 82 GLN A O 1
ATOM 637 N N . SER A 1 83 ? -4.227 3.842 0.986 1.00 90.06 83 SER A N 1
ATOM 638 C CA . SER A 1 83 ? -4.164 4.915 0.008 1.00 90.06 83 SER A CA 1
ATOM 639 C C . SER A 1 83 ? -2.845 4.826 -0.737 1.00 90.06 83 SER A C 1
ATOM 641 O O . SER A 1 83 ? -1.792 4.621 -0.128 1.00 90.06 83 SER A O 1
ATOM 643 N N . TYR A 1 84 ? -2.904 4.971 -2.056 1.00 94.06 84 TYR A N 1
ATOM 644 C CA . TYR A 1 84 ? -1.712 5.018 -2.888 1.00 94.06 84 TYR A CA 1
ATOM 645 C C . TYR A 1 84 ? -0.922 6.295 -2.580 1.00 94.06 84 TYR A C 1
ATOM 647 O O . TYR A 1 84 ? -1.479 7.393 -2.625 1.00 94.06 84 TYR A O 1
ATOM 655 N N . LYS A 1 85 ? 0.366 6.158 -2.247 1.00 95.56 85 LYS A N 1
ATOM 656 C CA . LYS A 1 85 ? 1.254 7.300 -1.980 1.00 95.56 85 LYS A CA 1
ATOM 657 C C . LYS A 1 85 ? 2.030 7.740 -3.216 1.00 95.56 85 LYS A C 1
ATOM 659 O O . LYS A 1 85 ? 2.288 8.930 -3.348 1.00 95.56 85 LYS A O 1
ATOM 664 N N . GLY A 1 86 ? 2.397 6.810 -4.097 1.00 95.44 86 GLY A N 1
ATOM 665 C CA . GLY A 1 86 ? 3.147 7.126 -5.314 1.00 95.44 86 GLY A CA 1
ATOM 666 C C . GLY A 1 86 ? 4.223 6.103 -5.667 1.00 95.44 86 GLY A C 1
ATOM 667 O O . GLY A 1 86 ? 4.408 5.092 -4.975 1.00 95.44 86 GLY A O 1
ATOM 668 N N . CYS A 1 87 ? 4.950 6.414 -6.740 1.00 97.00 87 CYS A N 1
ATOM 669 C CA . CYS A 1 87 ? 6.127 5.686 -7.191 1.00 97.00 87 CYS A CA 1
ATOM 670 C C . CYS A 1 87 ? 7.417 6.291 -6.608 1.00 97.00 87 CYS A C 1
ATOM 672 O O . CYS A 1 87 ? 7.685 7.487 -6.741 1.00 97.00 87 CYS A O 1
ATOM 674 N N . TYR A 1 88 ? 8.253 5.462 -5.976 1.00 97.12 88 TYR A N 1
ATOM 675 C CA . TYR A 1 88 ? 9.466 5.905 -5.282 1.00 97.12 88 TYR A CA 1
ATOM 676 C C . TYR A 1 88 ? 10.709 5.101 -5.665 1.00 97.12 88 TYR A C 1
ATOM 678 O O . TYR A 1 88 ? 10.680 3.885 -5.848 1.00 97.12 88 TYR A O 1
ATOM 686 N N . LYS A 1 89 ? 11.856 5.778 -5.694 1.00 95.88 89 LYS A N 1
ATOM 687 C CA . LYS A 1 89 ? 13.196 5.197 -5.777 1.00 95.88 89 LYS A CA 1
ATOM 688 C C . LYS A 1 89 ? 13.615 4.703 -4.390 1.00 95.88 89 LYS A C 1
ATOM 690 O O . LYS A 1 89 ? 13.787 5.487 -3.453 1.00 95.88 89 LYS A O 1
ATOM 695 N N . ARG A 1 90 ? 13.814 3.391 -4.259 1.00 92.25 90 ARG A N 1
ATOM 696 C CA . ARG A 1 90 ? 14.271 2.750 -3.022 1.00 92.25 90 ARG A CA 1
ATOM 697 C C . ARG A 1 90 ? 15.682 3.205 -2.665 1.00 92.25 90 ARG A C 1
ATOM 699 O O . ARG A 1 90 ? 16.604 3.094 -3.473 1.00 92.25 90 ARG A O 1
ATOM 706 N N . LYS A 1 91 ? 15.880 3.606 -1.409 1.00 93.25 91 LYS A N 1
ATOM 707 C CA . LYS A 1 91 ? 17.209 3.877 -0.847 1.00 93.25 91 LYS A CA 1
ATOM 708 C C . LYS A 1 91 ? 17.784 2.626 -0.186 1.00 93.25 91 LYS A C 1
ATOM 710 O O . LYS A 1 91 ? 17.056 1.835 0.418 1.00 93.25 91 LYS A O 1
ATOM 715 N N . TRP A 1 92 ? 19.102 2.451 -0.251 1.00 87.06 92 TRP A N 1
ATOM 716 C CA . TRP A 1 92 ? 19.786 1.357 0.440 1.00 87.06 92 TRP A CA 1
ATOM 717 C C . TRP A 1 92 ? 19.401 1.296 1.926 1.00 87.06 92 TRP A C 1
ATOM 719 O O . TRP A 1 92 ? 19.451 2.301 2.635 1.00 87.06 92 TRP A O 1
ATOM 729 N N . GLY A 1 93 ? 19.006 0.104 2.381 1.00 87.38 93 GLY A N 1
ATOM 730 C CA . GLY A 1 93 ? 18.595 -0.149 3.765 1.00 87.38 93 GLY A CA 1
ATOM 731 C C . GLY A 1 93 ? 17.124 0.142 4.092 1.00 87.38 93 GLY A C 1
ATOM 732 O O . GLY A 1 93 ? 16.728 -0.125 5.224 1.00 87.38 93 GLY A O 1
ATOM 733 N N . THR A 1 94 ? 16.329 0.628 3.133 1.00 91.31 94 THR A N 1
ATOM 734 C CA . THR A 1 94 ? 14.871 0.840 3.271 1.00 91.31 94 THR A CA 1
ATOM 735 C C . THR A 1 94 ? 14.079 -0.263 2.563 1.00 91.31 94 THR A C 1
ATOM 737 O O . THR A 1 94 ? 14.613 -0.897 1.647 1.00 91.31 94 THR A O 1
ATOM 740 N N . PHE A 1 95 ? 12.835 -0.512 2.989 1.00 90.06 95 PHE A N 1
ATOM 741 C CA . PHE A 1 95 ? 11.908 -1.479 2.374 1.00 90.06 95 PHE A CA 1
ATOM 742 C C . PHE A 1 95 ? 12.563 -2.848 2.121 1.00 90.06 95 PHE A C 1
ATOM 744 O O . PHE A 1 95 ? 12.649 -3.353 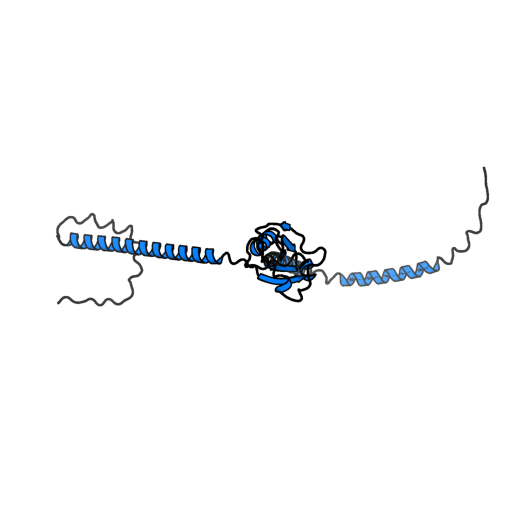0.991 1.00 90.06 95 PHE A O 1
ATOM 751 N N . ARG A 1 96 ? 13.079 -3.448 3.203 1.00 90.00 96 ARG A N 1
ATOM 752 C CA . ARG A 1 96 ? 13.590 -4.826 3.174 1.00 90.00 96 ARG A CA 1
ATOM 753 C C . ARG A 1 96 ? 12.450 -5.780 2.830 1.00 90.00 96 ARG A C 1
ATOM 755 O O . ARG A 1 96 ? 11.334 -5.600 3.312 1.00 90.00 96 ARG A O 1
ATOM 762 N N . THR A 1 97 ? 12.740 -6.786 2.006 1.00 93.81 97 THR A N 1
ATOM 763 C CA . THR A 1 97 ? 11.765 -7.822 1.650 1.00 93.81 97 THR A CA 1
ATOM 764 C C . THR A 1 97 ? 11.254 -8.500 2.917 1.00 93.81 97 THR A C 1
ATOM 766 O O . THR A 1 97 ? 12.059 -8.998 3.702 1.00 93.81 97 THR A O 1
ATOM 769 N N . ARG A 1 98 ? 9.936 -8.494 3.113 1.00 94.88 98 ARG A N 1
ATOM 770 C CA . ARG A 1 98 ? 9.255 -9.257 4.164 1.00 94.88 98 ARG A CA 1
ATOM 771 C C . ARG A 1 98 ? 8.677 -10.543 3.617 1.00 94.88 98 ARG A C 1
ATOM 773 O O . ARG A 1 98 ? 8.891 -11.589 4.208 1.00 94.88 98 ARG A O 1
ATOM 780 N N . GLU A 1 99 ? 8.055 -10.452 2.448 1.00 95.75 99 GLU A N 1
ATOM 781 C CA . GLU A 1 99 ? 7.437 -11.585 1.773 1.00 95.75 99 GLU A CA 1
ATOM 782 C C . GLU A 1 99 ? 7.797 -11.563 0.287 1.00 95.75 99 GLU A C 1
ATOM 784 O O . GLU A 1 99 ? 7.935 -10.497 -0.323 1.00 95.75 99 GLU A O 1
ATOM 789 N N . THR A 1 100 ? 7.967 -12.744 -0.298 1.00 96.44 100 THR A N 1
ATOM 790 C CA . THR A 1 100 ? 8.091 -12.935 -1.747 1.00 96.44 100 THR A CA 1
ATOM 791 C C . THR A 1 100 ? 7.087 -13.996 -2.157 1.00 96.44 100 THR A C 1
ATOM 793 O O . THR A 1 100 ? 7.137 -15.107 -1.642 1.00 96.44 100 THR A O 1
ATOM 796 N N . SER A 1 101 ? 6.184 -13.656 -3.068 1.00 95.88 101 SER A N 1
ATOM 797 C CA . SER A 1 101 ? 5.127 -14.553 -3.519 1.00 95.88 101 SER A CA 1
ATOM 798 C C . SER A 1 101 ? 4.817 -14.289 -4.983 1.00 95.88 101 SER A C 1
ATOM 800 O O . SER A 1 101 ? 4.635 -13.138 -5.378 1.00 95.88 101 SER A O 1
ATOM 802 N N . ASP A 1 102 ? 4.702 -15.349 -5.777 1.00 95.75 102 ASP A N 1
ATOM 803 C CA . ASP A 1 102 ? 4.292 -15.229 -7.178 1.00 95.75 102 ASP A CA 1
ATOM 804 C C . ASP A 1 102 ? 2.868 -14.670 -7.307 1.00 95.75 102 ASP A C 1
ATOM 806 O O . ASP A 1 102 ? 2.568 -14.001 -8.284 1.00 95.75 102 ASP A O 1
ATOM 810 N N . ASP A 1 103 ? 2.034 -14.818 -6.273 1.00 95.88 103 ASP A N 1
ATOM 811 C CA . ASP A 1 103 ? 0.678 -14.264 -6.220 1.00 95.88 103 ASP A CA 1
ATOM 812 C C . ASP A 1 103 ? 0.610 -12.919 -5.465 1.00 95.88 103 ASP A C 1
ATOM 814 O O . ASP A 1 103 ? -0.433 -12.576 -4.890 1.00 95.88 103 ASP A O 1
ATOM 818 N N . MET A 1 104 ? 1.712 -12.162 -5.384 1.00 96.19 104 MET A N 1
ATOM 819 C CA . MET A 1 104 ? 1.747 -10.884 -4.660 1.00 96.19 104 MET A CA 1
ATOM 820 C C . MET A 1 104 ? 0.815 -9.846 -5.299 1.00 96.19 104 MET A C 1
ATOM 822 O O . MET A 1 104 ? 0.799 -9.688 -6.516 1.00 96.19 104 MET A O 1
ATOM 826 N N . THR A 1 105 ? 0.077 -9.104 -4.470 1.00 96.44 105 THR A N 1
ATOM 827 C CA . THR A 1 105 ? -0.735 -7.941 -4.870 1.00 96.44 105 THR A CA 1
ATOM 828 C C . THR A 1 105 ? -0.461 -6.774 -3.924 1.00 96.44 105 THR A C 1
ATOM 830 O O . THR A 1 105 ? 0.031 -6.980 -2.809 1.00 96.44 105 THR A O 1
ATOM 833 N N . ASN A 1 106 ? -0.811 -5.548 -4.327 1.00 95.62 106 ASN A N 1
ATOM 834 C CA . ASN A 1 106 ? -0.658 -4.375 -3.457 1.00 95.62 106 ASN A CA 1
ATOM 835 C C . ASN A 1 106 ? -1.448 -4.539 -2.155 1.00 95.62 106 ASN A C 1
ATOM 837 O O . ASN A 1 106 ? -0.928 -4.278 -1.074 1.00 95.62 106 ASN A O 1
ATOM 841 N N . GLN A 1 107 ? -2.673 -5.057 -2.253 1.00 94.56 107 GLN A N 1
ATOM 842 C CA . GLN A 1 107 ? -3.536 -5.289 -1.098 1.00 94.56 107 GLN A CA 1
ATOM 843 C C . GLN A 1 107 ? -2.967 -6.344 -0.142 1.00 94.56 107 GLN A C 1
ATOM 845 O O . GLN A 1 107 ? -2.919 -6.107 1.062 1.00 94.56 107 GLN A O 1
ATOM 850 N N . LYS A 1 108 ? -2.442 -7.466 -0.656 1.00 95.19 108 LYS A N 1
ATOM 851 C CA . LYS A 1 108 ? -1.770 -8.468 0.188 1.00 95.19 108 LYS A CA 1
ATOM 852 C C . LYS A 1 108 ? -0.567 -7.867 0.913 1.00 95.19 108 LYS A C 1
ATOM 854 O O . LYS A 1 108 ? -0.387 -8.118 2.101 1.00 95.19 108 LYS A O 1
ATOM 859 N N . CYS A 1 109 ? 0.241 -7.063 0.221 1.00 96.56 109 CYS A N 1
ATOM 860 C CA . CYS A 1 109 ? 1.394 -6.420 0.844 1.00 96.56 109 CYS A CA 1
ATOM 861 C C . CYS A 1 109 ? 0.976 -5.430 1.940 1.00 96.56 109 CYS A C 1
ATOM 863 O O . CYS A 1 109 ? 1.542 -5.444 3.032 1.00 96.56 109 CYS A O 1
ATOM 865 N N . VAL A 1 110 ? -0.064 -4.631 1.687 1.00 95.50 110 VAL A N 1
ATOM 866 C CA . VAL A 1 110 ? -0.656 -3.744 2.693 1.00 95.50 110 VAL A CA 1
ATOM 867 C C . VAL A 1 110 ? -1.121 -4.522 3.922 1.00 95.50 110 VAL A C 1
ATOM 869 O O . VAL A 1 110 ? -0.780 -4.141 5.037 1.00 95.50 110 VAL A O 1
ATOM 872 N N . GLU A 1 111 ? -1.836 -5.632 3.744 1.00 93.75 111 GLU A N 1
ATOM 873 C CA . GLU A 1 111 ? -2.301 -6.463 4.859 1.00 93.75 111 GLU A CA 1
ATOM 874 C C . GLU A 1 111 ? -1.151 -7.067 5.672 1.00 93.75 111 GLU A C 1
ATOM 876 O O . GLU A 1 111 ? -1.247 -7.154 6.897 1.00 93.75 111 GLU A O 1
ATOM 881 N N . ILE A 1 112 ? -0.066 -7.486 5.014 1.00 94.62 112 ILE A N 1
ATOM 882 C CA . ILE A 1 112 ? 1.139 -7.988 5.689 1.00 94.62 112 ILE A CA 1
ATOM 883 C C . ILE A 1 112 ? 1.736 -6.882 6.561 1.00 94.62 112 ILE A C 1
ATOM 885 O O . ILE A 1 112 ? 1.960 -7.091 7.751 1.00 94.62 112 ILE A O 1
ATOM 889 N N . CYS A 1 113 ? 1.932 -5.688 6.004 1.00 95.19 113 CYS A N 1
ATOM 890 C CA . CYS A 1 113 ? 2.532 -4.579 6.739 1.00 95.19 113 CYS A CA 1
ATOM 891 C C . CYS A 1 113 ? 1.616 -4.025 7.839 1.00 95.19 113 CYS A C 1
ATOM 893 O O . CYS A 1 113 ? 2.107 -3.667 8.907 1.00 95.19 113 CYS A O 1
ATOM 895 N N . ALA A 1 114 ? 0.296 -4.037 7.631 1.00 92.88 114 ALA A N 1
ATOM 896 C CA . ALA A 1 114 ? -0.688 -3.688 8.653 1.00 92.88 114 ALA A CA 1
ATOM 897 C C . ALA A 1 114 ? -0.637 -4.659 9.843 1.00 92.88 114 ALA A C 1
ATOM 899 O O . ALA A 1 114 ? -0.657 -4.233 10.994 1.00 92.88 114 ALA A O 1
ATOM 900 N N . LYS A 1 115 ? -0.503 -5.970 9.584 1.00 91.94 115 LYS A N 1
ATOM 901 C CA . LYS A 1 115 ? -0.329 -6.990 10.637 1.00 91.94 115 LYS A CA 1
ATOM 902 C C . LYS A 1 115 ? 0.976 -6.824 11.414 1.00 91.94 115 LYS A C 1
ATOM 904 O O . LYS A 1 115 ? 1.033 -7.207 12.578 1.00 91.94 115 LYS A O 1
ATOM 909 N N . GLU A 1 116 ? 2.005 -6.264 10.784 1.00 91.75 116 GLU A N 1
ATOM 910 C CA . GLU A 1 116 ? 3.259 -5.897 11.450 1.00 91.75 116 GLU A CA 1
ATOM 911 C C . GLU A 1 116 ? 3.192 -4.545 12.188 1.00 91.75 116 GLU A C 1
ATOM 913 O O . GLU A 1 116 ? 4.170 -4.164 12.827 1.00 91.75 116 GLU A O 1
ATOM 918 N N . GLY A 1 117 ? 2.072 -3.816 12.111 1.00 91.38 117 GLY A N 1
ATOM 919 C CA . GLY A 1 117 ? 1.922 -2.494 12.725 1.00 91.38 117 GLY A CA 1
ATOM 920 C C . GLY A 1 117 ? 2.755 -1.401 12.049 1.00 91.38 117 GLY A C 1
ATOM 921 O O . GLY A 1 117 ? 3.067 -0.394 12.675 1.00 91.38 117 GLY A O 1
ATOM 922 N N . LEU A 1 118 ? 3.158 -1.596 10.788 1.00 91.94 118 LEU A N 1
ATOM 923 C CA . LEU A 1 118 ? 3.949 -0.621 10.039 1.00 91.94 118 LEU A CA 1
ATOM 924 C C . LEU A 1 118 ? 3.044 0.236 9.137 1.00 91.94 118 LEU A C 1
ATOM 926 O O . LEU A 1 118 ? 2.180 -0.313 8.448 1.00 91.94 118 LEU A O 1
ATOM 930 N N . PRO A 1 119 ? 3.233 1.570 9.095 1.00 93.50 119 PRO A N 1
ATOM 931 C CA . PRO A 1 119 ? 2.343 2.491 8.382 1.00 93.50 119 PRO A CA 1
ATOM 932 C C . PRO A 1 119 ? 2.453 2.422 6.851 1.00 93.50 119 PRO A C 1
ATOM 934 O O . PRO A 1 119 ? 1.501 2.799 6.162 1.00 93.50 119 PRO A O 1
ATOM 937 N N . TYR A 1 120 ? 3.566 1.914 6.305 1.00 95.56 120 TYR A N 1
ATOM 938 C CA . TYR A 1 120 ? 3.801 1.862 4.860 1.00 95.56 120 TYR A CA 1
ATOM 939 C C . TYR A 1 120 ? 4.094 0.456 4.350 1.00 95.56 120 TYR A C 1
ATOM 941 O O . TYR A 1 120 ? 4.904 -0.286 4.913 1.00 95.56 120 TYR A O 1
ATOM 949 N N . ALA A 1 121 ? 3.485 0.145 3.209 1.00 96.75 121 ALA A N 1
ATOM 950 C CA . ALA A 1 121 ? 3.734 -1.047 2.415 1.00 96.75 121 ALA A CA 1
ATOM 951 C C . ALA A 1 121 ? 4.286 -0.654 1.043 1.00 96.75 121 ALA A C 1
ATOM 953 O O . ALA A 1 121 ? 3.861 0.337 0.453 1.00 96.75 121 ALA A O 1
ATOM 954 N N . GLY A 1 122 ? 5.244 -1.424 0.536 1.00 96.44 122 GLY A N 1
ATOM 955 C CA . GLY A 1 122 ? 5.913 -1.158 -0.729 1.00 96.44 122 GLY A CA 1
ATOM 956 C C . GLY A 1 122 ? 6.102 -2.435 -1.525 1.00 96.44 122 GLY A C 1
ATOM 957 O O . GLY A 1 122 ? 6.690 -3.400 -1.030 1.00 96.44 122 GLY A O 1
ATOM 958 N N . THR A 1 123 ? 5.630 -2.430 -2.764 1.00 96.94 123 THR A N 1
ATOM 959 C CA . THR A 1 123 ? 5.730 -3.564 -3.685 1.00 96.94 123 THR A CA 1
ATOM 960 C C . THR A 1 123 ? 6.773 -3.311 -4.768 1.00 96.94 123 THR A C 1
ATOM 962 O O . THR A 1 123 ? 7.000 -2.176 -5.194 1.00 96.94 123 THR A O 1
ATOM 965 N N . TYR A 1 124 ? 7.458 -4.383 -5.163 1.00 94.81 124 TYR A N 1
ATOM 966 C CA . TYR A 1 124 ? 8.394 -4.418 -6.288 1.00 94.81 124 TYR A CA 1
ATOM 967 C C . TYR A 1 124 ? 8.397 -5.829 -6.883 1.00 94.81 124 TYR A C 1
ATOM 969 O O . TYR A 1 124 ? 8.937 -6.760 -6.281 1.00 94.81 124 TYR A O 1
ATOM 977 N N . GLU A 1 125 ? 7.793 -5.987 -8.059 1.00 91.25 125 GLU A N 1
ATOM 978 C CA . GLU A 1 125 ? 7.550 -7.266 -8.730 1.00 91.25 125 GLU A CA 1
ATOM 979 C C . GLU A 1 125 ? 6.718 -8.211 -7.829 1.00 91.25 125 GLU A C 1
ATOM 981 O O . GLU A 1 125 ? 5.604 -7.884 -7.420 1.00 91.25 125 GLU A O 1
ATOM 986 N N . THR A 1 126 ? 7.264 -9.371 -7.465 1.00 94.94 126 THR A N 1
ATOM 987 C CA . THR A 1 126 ? 6.635 -10.385 -6.602 1.00 94.94 126 THR A CA 1
ATOM 988 C C . THR A 1 126 ? 6.954 -10.193 -5.117 1.00 94.94 126 THR A C 1
ATOM 990 O O . THR A 1 126 ? 6.698 -11.068 -4.286 1.00 94.94 126 THR A O 1
ATOM 993 N N . LYS A 1 127 ? 7.559 -9.059 -4.749 1.00 95.31 127 LYS A N 1
ATOM 994 C CA . LYS A 1 127 ? 8.085 -8.816 -3.403 1.00 95.31 127 LYS A CA 1
ATOM 995 C C . LYS A 1 127 ? 7.317 -7.725 -2.687 1.00 95.31 127 LYS A C 1
ATOM 997 O O . LYS A 1 127 ? 6.952 -6.706 -3.269 1.00 95.31 127 LYS A O 1
ATOM 1002 N N . CYS A 1 128 ? 7.166 -7.928 -1.386 1.00 96.75 128 CYS A N 1
ATOM 1003 C CA . CYS A 1 128 ? 6.595 -6.971 -0.458 1.00 96.75 128 CYS A CA 1
ATOM 1004 C C . CYS A 1 128 ? 7.649 -6.524 0.557 1.00 96.75 128 CYS A C 1
ATOM 1006 O O . CYS A 1 128 ? 8.437 -7.335 1.053 1.00 96.75 128 CYS A O 1
ATOM 1008 N N . GLY A 1 129 ? 7.663 -5.237 0.882 1.00 96.19 129 GLY A N 1
ATOM 1009 C CA . GLY A 1 129 ? 8.433 -4.661 1.976 1.00 96.19 129 GLY A CA 1
ATOM 1010 C C . GLY A 1 129 ? 7.574 -3.722 2.815 1.00 96.19 129 GLY A C 1
ATOM 1011 O O . GLY A 1 129 ? 6.676 -3.069 2.294 1.00 96.19 129 GLY A O 1
ATOM 1012 N N . CYS A 1 130 ? 7.889 -3.638 4.103 1.00 96.06 130 CYS A N 1
ATOM 1013 C CA . CYS A 1 130 ? 7.193 -2.788 5.066 1.00 96.06 130 CYS A CA 1
ATOM 1014 C C . CYS A 1 130 ? 8.163 -1.776 5.667 1.00 96.06 130 CYS A C 1
ATOM 1016 O O . CYS A 1 130 ? 9.343 -2.097 5.859 1.00 96.06 130 CYS A O 1
ATOM 1018 N N . GLU A 1 131 ? 7.679 -0.578 5.980 1.00 94.56 131 GLU A N 1
ATOM 1019 C CA . GLU A 1 131 ? 8.519 0.485 6.523 1.00 94.56 131 GLU A CA 1
ATOM 1020 C C . GLU A 1 131 ? 7.744 1.443 7.440 1.00 94.56 131 GLU A C 1
ATOM 1022 O O . GLU A 1 131 ? 6.530 1.602 7.318 1.00 94.56 131 GLU A O 1
ATOM 1027 N N . GLY A 1 132 ? 8.470 2.063 8.373 1.00 93.50 132 GLY A N 1
ATOM 1028 C CA . GLY A 1 132 ? 7.970 3.158 9.211 1.00 93.50 132 GLY A CA 1
ATOM 1029 C C . GLY A 1 132 ? 8.189 4.541 8.588 1.00 93.50 132 GLY A C 1
ATOM 1030 O O . GLY A 1 132 ? 8.916 4.673 7.601 1.00 93.50 132 GLY A O 1
ATOM 1031 N N . GLU A 1 133 ? 7.612 5.573 9.207 1.00 91.50 133 GLU A N 1
ATOM 1032 C CA . GLU A 1 133 ? 7.674 6.974 8.751 1.00 91.50 133 GLU A CA 1
ATOM 1033 C C . GLU A 1 133 ? 9.113 7.459 8.498 1.00 91.50 133 GLU A C 1
ATOM 1035 O O . GLU A 1 133 ? 9.445 7.859 7.384 1.00 91.50 133 GLU A O 1
ATOM 1040 N N . GLU A 1 134 ? 10.017 7.293 9.475 1.00 90.12 134 GLU A N 1
ATOM 1041 C CA . GLU A 1 134 ? 11.412 7.776 9.404 1.00 90.12 134 GLU A CA 1
ATOM 1042 C C . GLU A 1 134 ? 12.158 7.287 8.148 1.00 90.12 134 GLU A C 1
ATOM 1044 O O . GLU A 1 134 ? 12.989 7.984 7.560 1.00 90.12 134 GLU A O 1
ATOM 1049 N N . LYS A 1 135 ? 11.890 6.048 7.722 1.00 91.88 135 LYS A N 1
ATOM 1050 C CA . LYS A 1 135 ? 12.547 5.455 6.554 1.00 91.88 135 LYS A CA 1
ATOM 1051 C C . LYS A 1 135 ? 11.782 5.682 5.256 1.00 91.88 135 LYS A C 1
ATOM 1053 O O . LYS A 1 135 ? 12.429 5.696 4.207 1.00 91.88 135 LYS A O 1
ATOM 1058 N N . PHE A 1 136 ? 10.473 5.912 5.315 1.00 93.12 136 PHE A N 1
ATOM 1059 C CA . PHE A 1 136 ? 9.690 6.366 4.172 1.00 93.12 136 PHE A CA 1
ATOM 1060 C C . PHE A 1 136 ? 10.127 7.766 3.713 1.00 93.12 136 PHE A C 1
ATOM 1062 O O . PHE A 1 136 ? 10.414 7.948 2.531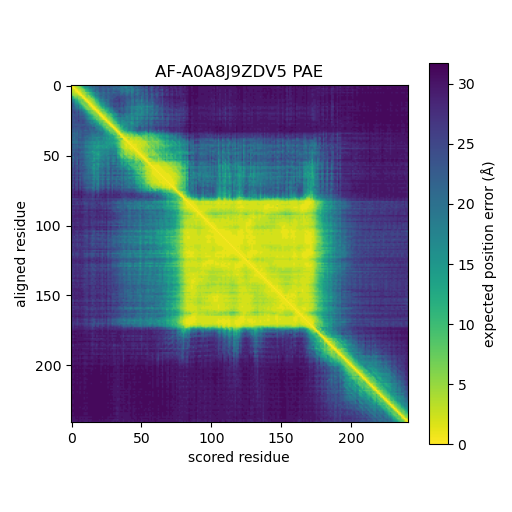 1.00 93.12 136 PHE A O 1
ATOM 1069 N N . GLU A 1 137 ? 10.332 8.711 4.635 1.00 92.25 137 GLU A N 1
ATOM 1070 C CA . GLU A 1 137 ? 10.800 10.077 4.324 1.00 92.25 137 GLU A CA 1
ATOM 1071 C C . GLU A 1 137 ? 12.171 10.116 3.624 1.00 92.25 137 GLU A C 1
ATOM 1073 O O . GLU A 1 137 ? 12.536 11.084 2.956 1.00 92.25 137 GLU A O 1
ATOM 1078 N N . ARG A 1 138 ? 12.959 9.043 3.754 1.00 92.94 138 ARG A N 1
ATOM 1079 C CA . ARG A 1 138 ? 14.278 8.909 3.118 1.00 92.94 138 ARG A CA 1
ATOM 1080 C C . ARG A 1 138 ? 14.209 8.461 1.660 1.00 92.94 138 ARG A C 1
ATOM 1082 O O . ARG A 1 138 ? 15.267 8.394 1.019 1.00 92.94 138 ARG A O 1
ATOM 1089 N N . LEU A 1 139 ? 13.031 8.087 1.167 1.00 93.69 139 LEU A N 1
ATOM 1090 C CA . LEU A 1 139 ? 12.814 7.756 -0.234 1.00 93.69 139 LEU A CA 1
ATOM 1091 C C . LEU A 1 139 ? 12.849 9.016 -1.099 1.00 93.69 139 LEU A C 1
ATOM 1093 O O . LEU A 1 139 ? 12.624 10.131 -0.641 1.00 93.69 139 LEU A O 1
ATOM 1097 N N . SER A 1 140 ? 13.134 8.831 -2.381 1.00 95.38 140 SER A N 1
ATOM 1098 C CA . SER A 1 140 ? 12.984 9.889 -3.380 1.00 95.38 140 SER A CA 1
ATOM 1099 C C . SER A 1 140 ? 11.865 9.491 -4.334 1.00 95.38 140 SER A C 1
ATOM 1101 O O . SER A 1 140 ? 11.818 8.316 -4.699 1.00 95.38 140 SER A O 1
ATOM 1103 N N . PRO A 1 141 ? 10.975 10.403 -4.749 1.00 95.69 141 PRO A N 1
ATOM 1104 C CA . PRO A 1 141 ? 10.016 10.111 -5.809 1.00 95.69 141 PRO A CA 1
ATOM 1105 C C . PRO A 1 141 ? 10.724 9.614 -7.078 1.00 95.69 141 PRO A C 1
ATOM 1107 O O . PRO A 1 141 ? 11.887 9.958 -7.331 1.00 95.69 141 PRO A O 1
ATOM 1110 N N . ALA A 1 142 ? 10.048 8.769 -7.853 1.00 95.00 142 ALA A N 1
ATOM 1111 C CA . ALA A 1 142 ? 10.488 8.467 -9.211 1.00 95.00 142 ALA A CA 1
ATOM 1112 C C . ALA A 1 142 ? 10.366 9.705 -10.113 1.00 95.00 142 ALA A C 1
ATOM 1114 O O . ALA A 1 142 ? 9.659 10.652 -9.765 1.00 95.00 142 ALA A O 1
ATOM 1115 N N . ASP A 1 143 ? 11.078 9.715 -11.243 1.00 94.00 143 ASP A N 1
ATOM 1116 C CA . ASP A 1 143 ? 10.941 10.821 -12.197 1.00 94.00 143 ASP A CA 1
ATOM 1117 C C . ASP A 1 143 ? 9.630 10.668 -12.987 1.00 94.00 143 ASP A C 1
ATOM 1119 O O . ASP A 1 143 ? 9.009 11.665 -13.349 1.00 94.00 143 ASP A O 1
ATOM 1123 N N . ASP A 1 144 ? 9.190 9.421 -13.196 1.00 94.19 144 ASP A N 1
ATOM 1124 C CA . ASP A 1 144 ? 7.925 9.070 -13.840 1.00 94.19 144 ASP A CA 1
ATOM 1125 C C . ASP A 1 144 ? 7.230 7.888 -13.127 1.00 94.19 144 ASP A C 1
ATOM 1127 O O . ASP A 1 144 ? 7.877 6.949 -12.658 1.00 94.19 144 ASP A O 1
ATOM 1131 N N . GLU A 1 145 ? 5.896 7.905 -13.070 1.00 93.50 145 GLU A N 1
ATOM 1132 C CA . GLU A 1 145 ? 5.079 6.822 -12.495 1.00 93.50 145 GLU A CA 1
ATOM 1133 C C . GLU A 1 145 ? 5.221 5.500 -13.270 1.00 93.50 145 GLU A C 1
ATOM 1135 O O . GLU A 1 145 ? 5.111 4.415 -12.695 1.00 93.50 145 GLU A O 1
ATOM 1140 N N . SER A 1 146 ? 5.527 5.571 -14.568 1.00 93.94 146 SER A N 1
ATOM 1141 C CA . SER A 1 146 ? 5.808 4.407 -15.414 1.00 93.94 146 SER A CA 1
ATOM 1142 C C . SER A 1 146 ? 7.048 3.629 -14.975 1.00 93.94 146 SER A C 1
ATOM 1144 O O . SER A 1 146 ? 7.167 2.447 -15.298 1.00 93.94 146 SER A O 1
ATOM 1146 N N . GLU A 1 147 ? 7.936 4.223 -14.171 1.00 94.25 147 GLU A N 1
ATOM 1147 C CA . GLU A 1 147 ? 9.061 3.502 -13.573 1.00 94.25 147 GLU A CA 1
ATOM 1148 C C . GLU A 1 147 ? 8.614 2.445 -12.547 1.00 94.25 147 GLU A C 1
ATOM 1150 O O . GLU A 1 147 ? 9.421 1.600 -12.172 1.00 94.25 147 GLU A O 1
ATOM 1155 N N . CYS A 1 148 ? 7.353 2.471 -12.101 1.00 95.50 148 CYS A N 1
ATOM 1156 C CA . CYS A 1 148 ? 6.750 1.478 -11.210 1.00 95.50 148 CYS A CA 1
ATOM 1157 C C . CYS A 1 148 ? 5.697 0.594 -11.906 1.00 95.50 148 CYS A C 1
ATOM 1159 O O . CYS A 1 148 ? 4.810 0.062 -11.240 1.00 95.50 148 CYS A O 1
ATOM 1161 N N . SER A 1 149 ? 5.743 0.478 -13.237 1.00 93.94 149 SER A N 1
ATOM 1162 C CA . SER A 1 149 ? 4.671 -0.136 -14.035 1.00 93.94 149 SER A CA 1
ATOM 1163 C C . SER A 1 149 ? 4.746 -1.660 -14.198 1.00 93.94 149 SER A C 1
ATOM 1165 O O . SER A 1 149 ? 3.965 -2.217 -14.974 1.00 93.94 149 SER A O 1
ATOM 1167 N N . SER A 1 150 ? 5.626 -2.368 -13.475 1.00 94.81 150 SER A N 1
ATOM 1168 C CA . SER A 1 150 ? 5.565 -3.834 -13.476 1.00 94.81 150 SER A CA 1
ATOM 1169 C C . SER A 1 150 ? 4.236 -4.316 -12.921 1.00 94.81 150 SER A C 1
ATOM 1171 O O . SER A 1 150 ? 3.801 -3.906 -11.845 1.00 94.81 150 SER A O 1
ATOM 1173 N N . SER A 1 151 ? 3.631 -5.264 -13.626 1.00 94.88 151 SER A N 1
ATOM 1174 C CA . SER A 1 151 ? 2.460 -5.984 -13.146 1.00 94.88 151 SER A CA 1
ATOM 1175 C C . SER A 1 151 ? 2.766 -6.726 -11.846 1.00 94.88 151 SER A C 1
ATOM 1177 O O . SER A 1 151 ? 3.786 -7.414 -11.744 1.00 94.88 151 SER A O 1
ATOM 1179 N N . CYS A 1 152 ? 1.853 -6.653 -10.882 1.00 96.12 152 CYS A N 1
ATOM 1180 C CA . CYS A 1 152 ? 1.888 -7.532 -9.720 1.00 96.12 152 CYS A CA 1
ATOM 1181 C C . CYS A 1 152 ? 1.726 -8.998 -10.151 1.00 96.12 152 CYS A C 1
ATOM 1183 O O . CYS A 1 152 ? 0.957 -9.303 -11.062 1.00 96.12 152 CYS A O 1
ATOM 1185 N N . GLY A 1 153 ? 2.410 -9.921 -9.471 1.00 94.62 153 GLY A N 1
ATOM 1186 C CA . GLY A 1 153 ? 2.350 -11.343 -9.824 1.00 94.62 153 GLY A CA 1
ATOM 1187 C C . GLY A 1 153 ? 0.954 -11.964 -9.658 1.00 94.62 153 GLY A C 1
ATOM 1188 O O . GLY A 1 153 ? 0.510 -12.728 -10.510 1.00 94.62 153 GLY A O 1
ATOM 1189 N N . GLY A 1 154 ? 0.216 -11.566 -8.616 1.00 94.94 154 GLY A N 1
ATOM 1190 C CA . GLY A 1 154 ? -1.138 -12.062 -8.345 1.00 94.94 154 GLY A CA 1
ATOM 1191 C C . GLY A 1 154 ? -2.267 -11.279 -9.013 1.00 94.94 154 GLY A C 1
ATOM 1192 O O . GLY A 1 154 ? -3.414 -11.717 -8.960 1.00 94.94 154 GLY A O 1
ATOM 1193 N N . ASP A 1 155 ? -1.973 -10.116 -9.600 1.00 94.81 155 ASP A N 1
ATOM 1194 C CA . ASP A 1 155 ? -2.954 -9.290 -10.308 1.00 94.81 155 ASP A CA 1
ATOM 1195 C C . ASP A 1 155 ? -2.258 -8.384 -11.330 1.00 94.81 155 ASP A C 1
ATOM 1197 O O . ASP A 1 155 ? -1.706 -7.335 -10.998 1.00 94.81 155 ASP A O 1
ATOM 1201 N N . VAL A 1 156 ? -2.335 -8.769 -12.603 1.00 94.25 156 VAL A N 1
ATOM 1202 C CA . VAL A 1 156 ? -1.673 -8.045 -13.695 1.00 94.25 156 VAL A CA 1
ATOM 1203 C C . VAL A 1 156 ? -2.263 -6.664 -13.984 1.00 94.25 156 VAL A C 1
ATOM 1205 O O . VAL A 1 156 ? -1.672 -5.898 -14.740 1.00 94.25 156 VAL A O 1
ATOM 1208 N N . THR A 1 157 ? -3.425 -6.335 -13.411 1.00 93.44 157 THR A N 1
ATOM 1209 C CA . THR A 1 157 ? -4.042 -5.006 -13.545 1.00 93.44 157 THR A CA 1
ATOM 1210 C C . THR A 1 157 ? -3.465 -3.994 -12.552 1.00 93.44 157 THR A C 1
ATOM 1212 O O . THR A 1 157 ? -3.689 -2.792 -12.696 1.00 93.44 157 THR A O 1
ATOM 1215 N N . GLN A 1 158 ? -2.710 -4.468 -11.557 1.00 93.44 158 GLN A N 1
ATOM 1216 C CA . GLN A 1 158 ? -2.082 -3.650 -10.531 1.00 93.44 158 GLN A CA 1
ATOM 1217 C C . GLN A 1 158 ? -0.605 -3.412 -10.843 1.00 93.44 158 GLN A C 1
ATOM 1219 O O . GLN A 1 158 ? 0.103 -4.301 -11.314 1.00 93.44 158 GLN A O 1
ATOM 1224 N N . MET A 1 159 ? -0.139 -2.213 -10.503 1.00 94.38 159 MET A N 1
ATOM 1225 C CA . MET A 1 159 ? 1.264 -1.816 -10.614 1.00 94.38 159 MET A CA 1
ATOM 1226 C C . MET A 1 159 ? 1.990 -2.125 -9.302 1.00 94.38 159 MET A C 1
ATOM 1228 O O . MET A 1 159 ? 1.532 -1.702 -8.240 1.00 94.38 159 MET A O 1
ATOM 1232 N N . CYS A 1 160 ? 3.094 -2.863 -9.368 1.00 95.88 160 CYS A N 1
ATOM 1233 C CA . CYS A 1 160 ? 3.894 -3.312 -8.232 1.00 95.88 160 CYS A CA 1
ATOM 1234 C C . CYS A 1 160 ? 5.363 -2.914 -8.410 1.00 95.88 160 CYS A C 1
ATOM 1236 O O . CYS A 1 160 ? 6.241 -3.766 -8.358 1.00 95.88 160 CYS A O 1
ATOM 1238 N N . GLY A 1 161 ? 5.666 -1.635 -8.619 1.00 95.12 161 GLY A N 1
ATOM 1239 C CA . GLY A 1 161 ? 7.043 -1.142 -8.641 1.00 95.12 161 GLY A CA 1
ATOM 1240 C C . GLY A 1 161 ? 7.878 -1.729 -9.778 1.00 95.12 161 GLY A C 1
ATOM 1241 O O . GLY A 1 161 ? 7.373 -1.976 -10.863 1.00 95.12 161 GLY A O 1
ATOM 1242 N N . GLU A 1 162 ? 9.172 -1.929 -9.524 1.00 94.12 162 GLU A N 1
ATOM 1243 C CA . GLU A 1 162 ? 10.114 -2.530 -10.472 1.00 94.12 162 GLU A CA 1
ATOM 1244 C C . GLU A 1 162 ? 11.342 -3.084 -9.723 1.00 94.12 162 GLU A C 1
ATOM 1246 O O . GLU A 1 162 ? 11.828 -2.511 -8.736 1.00 94.12 162 GLU A O 1
ATOM 1251 N N . ARG A 1 163 ? 11.919 -4.192 -10.203 1.00 87.69 163 ARG A N 1
ATOM 1252 C CA . ARG A 1 163 ? 13.056 -4.862 -9.535 1.00 87.69 163 ARG A CA 1
ATOM 1253 C C . ARG A 1 163 ? 14.324 -3.999 -9.448 1.00 87.69 163 ARG A C 1
ATOM 1255 O O . ARG A 1 163 ? 15.169 -4.234 -8.579 1.00 87.69 163 ARG A O 1
ATOM 1262 N N . ASN A 1 164 ? 14.453 -2.975 -10.291 1.00 89.12 164 ASN A N 1
ATOM 1263 C CA . ASN A 1 164 ? 15.564 -2.011 -10.301 1.00 89.12 164 ASN A CA 1
ATOM 1264 C C . ASN A 1 164 ? 15.512 -0.986 -9.138 1.00 89.12 164 ASN A C 1
ATOM 1266 O O . ASN A 1 164 ? 16.191 0.042 -9.172 1.00 89.12 164 ASN A O 1
ATOM 1270 N N . GLY A 1 165 ? 14.733 -1.275 -8.090 1.00 90.62 165 GLY A N 1
ATOM 1271 C CA . GLY A 1 165 ? 14.606 -0.434 -6.907 1.00 90.62 165 GLY A CA 1
ATOM 1272 C C . GLY A 1 165 ? 13.539 0.642 -7.056 1.00 90.62 165 GLY A C 1
ATOM 1273 O O . GLY A 1 165 ? 13.709 1.718 -6.489 1.00 90.62 165 GLY A O 1
ATOM 1274 N N . ARG A 1 166 ? 12.469 0.378 -7.808 1.00 95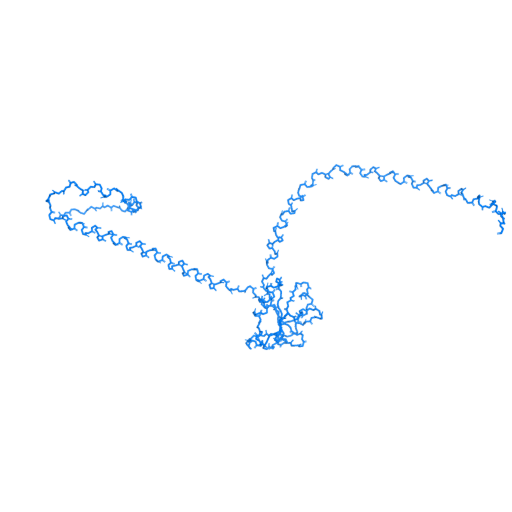.94 166 ARG A N 1
ATOM 1275 C CA . ARG A 1 166 ? 11.270 1.220 -7.822 1.00 95.94 166 ARG A CA 1
ATOM 1276 C C . ARG A 1 166 ? 10.183 0.558 -7.000 1.00 95.94 166 ARG A C 1
ATOM 1278 O O . ARG A 1 166 ? 10.000 -0.653 -7.067 1.00 95.94 166 ARG A O 1
ATOM 1285 N N . LEU A 1 167 ? 9.523 1.353 -6.176 1.00 96.69 167 LEU A N 1
ATOM 1286 C CA . LEU A 1 167 ? 8.529 0.907 -5.216 1.00 96.69 167 LEU A CA 1
ATOM 1287 C C . LEU A 1 167 ? 7.217 1.611 -5.506 1.00 96.69 167 LEU A C 1
ATOM 1289 O O . LEU A 1 167 ? 7.176 2.840 -5.518 1.00 96.69 167 LEU A O 1
ATOM 1293 N N . THR A 1 168 ? 6.150 0.839 -5.643 1.00 96.94 168 THR A N 1
ATOM 1294 C CA . THR A 1 168 ? 4.791 1.362 -5.504 1.00 96.94 168 THR A CA 1
ATOM 1295 C C . THR A 1 168 ? 4.462 1.359 -4.015 1.00 96.94 168 THR A C 1
ATOM 1297 O O . THR A 1 168 ? 4.457 0.297 -3.390 1.00 96.94 168 THR A O 1
ATOM 1300 N N . VAL A 1 169 ? 4.232 2.536 -3.425 1.00 96.94 169 VAL A N 1
ATOM 1301 C CA . VAL A 1 169 ? 4.029 2.678 -1.973 1.00 96.94 169 VAL A CA 1
ATOM 1302 C C . VAL A 1 169 ? 2.568 2.961 -1.638 1.00 96.94 169 VAL A C 1
ATOM 1304 O O . VAL A 1 169 ? 1.907 3.772 -2.288 1.00 96.94 169 VAL A O 1
ATOM 1307 N N . TRP A 1 170 ? 2.081 2.309 -0.586 1.00 96.00 170 TRP A N 1
ATOM 1308 C CA . TRP A 1 170 ? 0.722 2.410 -0.065 1.00 96.00 170 TRP A CA 1
ATOM 1309 C C . TRP A 1 170 ? 0.739 2.642 1.447 1.00 96.00 170 TRP A C 1
ATOM 1311 O O . TRP A 1 170 ? 1.612 2.126 2.149 1.00 96.00 170 TRP A O 1
ATOM 1321 N N . THR A 1 171 ? -0.245 3.378 1.967 1.00 95.00 171 THR A N 1
ATOM 1322 C CA . THR A 1 171 ? -0.511 3.408 3.412 1.00 95.00 171 THR A CA 1
ATOM 1323 C C . THR A 1 171 ? -1.213 2.136 3.852 1.00 95.00 171 THR A C 1
ATOM 1325 O O . THR A 1 171 ? -2.048 1.600 3.127 1.00 95.00 171 THR A O 1
ATOM 1328 N N . THR A 1 172 ? -0.935 1.686 5.069 1.00 92.19 172 THR A N 1
ATOM 1329 C CA . THR A 1 172 ? -1.649 0.559 5.687 1.00 92.19 172 THR A CA 1
ATOM 1330 C C . THR A 1 172 ? -2.874 0.992 6.488 1.00 92.19 172 THR A C 1
ATOM 1332 O O . THR A 1 172 ? -3.734 0.173 6.799 1.00 92.19 172 THR A O 1
ATOM 1335 N N . GLY A 1 173 ? -2.980 2.288 6.802 1.00 85.50 173 GLY A N 1
ATOM 1336 C CA . GLY A 1 173 ? -3.999 2.827 7.705 1.00 85.50 173 GLY A CA 1
ATOM 1337 C C . GLY A 1 173 ? -3.625 2.722 9.189 1.00 85.50 173 GLY A C 1
ATOM 1338 O O . GLY A 1 173 ? -4.358 3.244 10.028 1.00 85.50 173 GLY A O 1
ATOM 1339 N N . GLU A 1 174 ? -2.474 2.120 9.513 1.00 77.81 174 GLU A N 1
ATOM 1340 C CA . GLU A 1 174 ? -1.933 2.054 10.881 1.00 77.81 174 GLU A CA 1
ATOM 1341 C C . GLU A 1 174 ? -1.401 3.409 11.383 1.00 77.81 174 GLU A C 1
ATOM 1343 O O . GLU A 1 174 ? -1.295 3.614 12.587 1.00 77.81 174 GLU A O 1
ATOM 1348 N N . GLU A 1 175 ? -1.193 4.381 10.484 1.00 63.66 175 GLU A N 1
ATOM 1349 C CA . GLU A 1 175 ? -0.808 5.777 10.783 1.00 63.66 175 GLU A CA 1
ATOM 1350 C C . GLU A 1 175 ? -1.759 6.462 11.795 1.00 63.66 175 GLU A C 1
ATOM 1352 O O . GLU A 1 175 ? -1.393 7.426 12.458 1.00 63.66 175 GLU A O 1
ATOM 1357 N N . LYS A 1 176 ? -2.990 5.947 11.954 1.00 50.72 176 LYS A N 1
ATOM 1358 C CA . LYS A 1 176 ? -4.014 6.492 12.861 1.00 50.72 176 LYS A CA 1
ATOM 1359 C C . LYS A 1 176 ? -4.169 5.786 14.207 1.00 50.72 176 LYS A C 1
ATOM 1361 O O . LYS A 1 176 ? -4.903 6.310 15.040 1.00 50.72 176 LYS A O 1
ATOM 1366 N N . ARG A 1 177 ? -3.545 4.626 14.439 1.00 54.62 177 ARG A N 1
ATOM 1367 C CA . ARG A 1 177 ? -3.717 3.903 15.718 1.00 54.62 177 ARG A CA 1
ATOM 1368 C C . ARG A 1 177 ? -2.762 4.370 16.810 1.00 54.62 177 ARG A C 1
ATOM 1370 O O . ARG A 1 177 ? -3.104 4.283 17.982 1.00 54.62 177 ARG A O 1
ATOM 1377 N N . GLU A 1 178 ? -1.621 4.941 16.435 1.00 54.50 178 GLU A N 1
ATOM 1378 C CA . GLU A 1 178 ? -0.694 5.539 17.399 1.00 54.50 178 GLU A CA 1
ATOM 1379 C C . GLU A 1 178 ? -1.238 6.869 17.950 1.00 54.50 178 GLU A C 1
ATOM 1381 O O . GLU A 1 178 ? -1.080 7.173 19.129 1.00 54.50 178 GLU A O 1
ATOM 1386 N N . MET A 1 179 ? -2.001 7.620 17.147 1.00 49.59 179 MET A N 1
ATOM 1387 C CA . MET A 1 179 ? -2.597 8.887 17.587 1.00 49.59 179 MET A CA 1
ATOM 1388 C C . MET A 1 179 ? -3.683 8.702 18.657 1.00 49.59 179 MET A C 1
ATOM 1390 O O . MET A 1 179 ? -3.824 9.564 19.512 1.00 49.59 179 MET A O 1
ATOM 1394 N N . THR A 1 180 ? -4.381 7.562 18.696 1.00 52.34 180 THR A N 1
ATOM 1395 C CA . THR A 1 180 ? -5.343 7.278 19.776 1.00 52.34 180 THR A CA 1
ATOM 1396 C C . THR A 1 180 ? -4.684 6.931 21.113 1.00 52.34 180 THR A C 1
ATOM 1398 O O . THR A 1 180 ? -5.292 7.161 22.148 1.00 52.34 180 THR A O 1
ATOM 1401 N N . GLU A 1 181 ? -3.451 6.416 21.120 1.00 54.50 181 GLU A N 1
ATOM 1402 C CA . GLU A 1 181 ? -2.738 6.086 22.366 1.00 54.50 181 GLU A CA 1
ATOM 1403 C C . GLU A 1 181 ? -1.890 7.271 22.861 1.00 54.50 181 GLU A C 1
ATOM 1405 O O . GLU A 1 181 ? -1.795 7.519 24.061 1.00 54.50 181 GLU A O 1
ATOM 1410 N N . VAL A 1 182 ? -1.343 8.083 21.947 1.00 53.12 182 VAL A N 1
ATOM 1411 C CA . VAL A 1 182 ? -0.590 9.299 22.301 1.00 53.12 182 VAL A CA 1
ATOM 1412 C C . VAL A 1 182 ? -1.510 10.430 22.780 1.00 53.12 182 VAL A C 1
ATOM 1414 O O . VAL A 1 182 ? -1.111 11.178 23.673 1.00 53.12 182 VAL A O 1
ATOM 1417 N N . GLU A 1 183 ? -2.737 10.553 22.258 1.00 58.75 183 GLU A N 1
ATOM 1418 C CA . GLU A 1 183 ? -3.707 11.546 22.751 1.00 58.75 183 GLU A CA 1
ATOM 1419 C C . GLU A 1 183 ? -4.152 11.251 24.197 1.00 58.75 183 GLU A C 1
ATOM 1421 O O . GLU A 1 183 ? -4.198 12.179 25.009 1.00 58.75 183 GLU A O 1
ATOM 1426 N N . ASP A 1 184 ? -4.353 9.978 24.563 1.00 54.03 184 ASP A N 1
ATOM 1427 C CA . ASP A 1 184 ? -4.692 9.579 25.939 1.00 54.03 184 ASP A CA 1
ATOM 1428 C C . ASP A 1 184 ? -3.504 9.774 26.909 1.00 54.03 184 ASP A C 1
ATOM 1430 O O . ASP A 1 184 ? -3.682 10.294 28.014 1.00 54.03 184 ASP A O 1
ATOM 1434 N N . VAL A 1 185 ? -2.265 9.477 26.486 1.00 58.03 185 VAL A N 1
ATOM 1435 C CA . VAL A 1 185 ? -1.058 9.698 27.314 1.00 58.03 185 VAL A CA 1
ATOM 1436 C C . VAL A 1 185 ? -0.760 11.190 27.510 1.00 58.03 185 VAL A C 1
ATOM 1438 O O . VAL A 1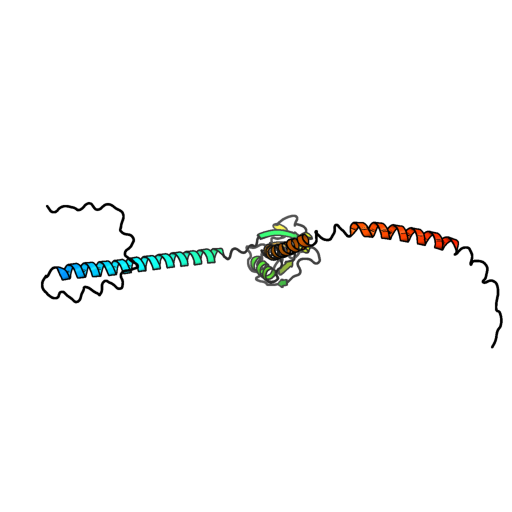 185 ? -0.359 11.617 28.597 1.00 58.03 185 VAL A O 1
ATOM 1441 N N . GLN A 1 186 ? -0.980 12.024 26.489 1.00 59.88 186 GLN A N 1
ATOM 1442 C CA . GLN A 1 186 ? -0.755 13.469 26.599 1.00 59.88 186 GLN A CA 1
ATOM 1443 C C . GLN A 1 186 ? -1.727 14.150 27.570 1.00 59.88 186 GLN A C 1
ATOM 1445 O O . GLN A 1 186 ? -1.379 15.178 28.170 1.00 59.88 186 GLN A O 1
ATOM 1450 N N . GLN A 1 187 ? -2.925 13.590 27.749 1.00 59.94 187 GLN A N 1
ATOM 1451 C CA . GLN A 1 187 ? -3.929 14.125 28.662 1.00 59.94 187 GLN A CA 1
ATOM 1452 C C . GLN A 1 187 ? -3.568 13.847 30.131 1.00 59.94 187 GLN A C 1
ATOM 1454 O O . GLN A 1 187 ? -3.675 14.759 30.951 1.00 59.94 187 GLN A O 1
ATOM 1459 N N . GLU A 1 188 ? -3.001 12.676 30.444 1.00 55.59 188 GLU A N 1
ATOM 1460 C CA . GLU A 1 188 ? -2.487 12.365 31.789 1.00 55.59 188 GLU A CA 1
ATOM 1461 C C . GLU A 1 188 ? -1.227 13.181 32.150 1.00 55.59 188 GLU A C 1
ATOM 1463 O O . GLU A 1 188 ? -1.080 13.635 33.289 1.00 55.59 188 GLU A O 1
ATOM 1468 N N . THR A 1 189 ? -0.330 13.465 31.191 1.00 60.84 189 THR A N 1
ATOM 1469 C CA . THR A 1 189 ? 0.879 14.270 31.474 1.00 60.84 189 THR A CA 1
ATOM 1470 C C . THR A 1 189 ? 0.580 15.751 31.726 1.00 60.84 189 THR A C 1
ATOM 1472 O O . THR A 1 189 ? 1.242 16.378 32.555 1.00 60.84 189 THR A O 1
ATOM 1475 N N . LYS A 1 190 ? -0.449 16.314 31.072 1.00 61.22 190 LYS A N 1
ATOM 1476 C CA . LYS A 1 190 ? -0.861 17.715 31.283 1.00 61.22 190 LYS A CA 1
ATOM 1477 C C . LYS A 1 190 ? -1.491 17.945 32.657 1.00 61.22 190 LYS A C 1
ATOM 1479 O O . LYS A 1 190 ? -1.323 19.026 33.223 1.00 61.22 190 LYS A O 1
ATOM 1484 N N . GLU A 1 191 ? -2.179 16.947 33.210 1.00 58.50 191 GLU A N 1
ATOM 1485 C CA . GLU A 1 191 ? -2.759 17.031 34.556 1.00 58.50 191 GLU A CA 1
ATOM 1486 C C . GLU A 1 191 ? -1.679 16.940 35.652 1.00 58.50 191 GLU A C 1
ATOM 1488 O O . GLU A 1 191 ? -1.764 17.632 36.671 1.00 58.50 191 GLU A O 1
ATOM 1493 N N . LEU A 1 192 ? -0.596 16.187 35.412 1.00 55.28 192 LEU A N 1
ATOM 1494 C CA . LEU A 1 192 ? 0.531 16.086 36.347 1.00 55.28 192 LEU A CA 1
ATOM 1495 C C . LEU A 1 192 ? 1.421 17.347 36.369 1.00 55.28 192 LEU A C 1
ATOM 1497 O O . LEU A 1 192 ? 1.921 17.731 37.431 1.00 55.28 192 LEU A O 1
ATOM 1501 N N . GLU A 1 193 ? 1.598 18.030 35.232 1.00 57.41 193 GLU A N 1
ATOM 1502 C CA . GLU A 1 193 ? 2.373 19.281 35.158 1.00 57.41 193 GLU A CA 1
ATOM 1503 C C . GLU A 1 193 ? 1.669 20.461 35.852 1.00 57.41 193 GLU A C 1
ATOM 1505 O O . GLU A 1 193 ? 2.332 21.316 36.450 1.00 57.41 193 GLU A O 1
ATOM 1510 N N . HIS A 1 194 ? 0.331 20.493 35.868 1.00 53.25 194 HIS A N 1
ATOM 1511 C CA . HIS A 1 194 ? -0.418 21.572 36.526 1.00 53.25 194 HIS A CA 1
ATOM 1512 C C . HIS A 1 194 ? -0.344 21.522 38.064 1.00 53.25 194 HIS A C 1
ATOM 1514 O O . HIS A 1 194 ? -0.484 22.552 38.723 1.00 53.25 194 HIS A O 1
ATOM 1520 N N . HIS A 1 195 ? -0.041 20.361 38.655 1.00 52.28 195 HIS A N 1
ATOM 1521 C CA . HIS A 1 195 ? 0.087 20.214 40.109 1.00 52.28 195 HIS A CA 1
ATOM 1522 C C . HIS A 1 195 ? 1.491 20.515 40.664 1.00 52.28 195 HIS A C 1
ATOM 1524 O O . HIS A 1 195 ? 1.636 20.713 41.872 1.00 52.28 195 HIS A O 1
ATOM 1530 N N . HIS A 1 196 ? 2.526 20.621 39.819 1.00 51.62 196 HIS A N 1
ATOM 1531 C CA . HIS A 1 196 ? 3.899 20.908 40.269 1.00 51.62 196 HIS A CA 1
ATOM 1532 C C . HIS A 1 196 ? 4.270 22.401 40.278 1.00 51.62 196 HIS A C 1
ATOM 1534 O O . HIS A 1 196 ? 5.322 22.782 40.803 1.00 51.62 196 HIS A O 1
ATOM 1540 N N . HIS A 1 197 ? 3.401 23.278 39.767 1.00 48.09 197 HIS A N 1
ATOM 1541 C CA . HIS A 1 197 ? 3.706 24.706 39.651 1.00 48.09 197 HIS A CA 1
ATOM 1542 C C . HIS A 1 197 ? 3.485 25.537 40.927 1.00 48.09 197 HIS A C 1
ATOM 1544 O O . HIS A 1 197 ? 3.906 26.695 40.971 1.00 48.09 197 HIS A O 1
ATOM 1550 N N . HIS A 1 198 ? 2.937 24.955 42.000 1.00 49.53 198 HIS A N 1
ATOM 1551 C CA . HIS A 1 198 ? 2.743 25.661 43.275 1.00 49.53 198 HIS A CA 1
ATOM 1552 C C . HIS A 1 198 ? 3.907 25.566 44.277 1.00 49.53 198 HIS A C 1
ATOM 1554 O O . HIS A 1 198 ? 3.874 26.261 45.288 1.00 49.53 198 HIS A O 1
ATOM 1560 N N . HIS A 1 199 ? 4.975 24.806 43.995 1.00 48.12 199 HIS A N 1
ATOM 1561 C CA . HIS A 1 199 ? 6.140 24.712 44.897 1.00 48.12 199 HIS A CA 1
ATOM 1562 C C . HIS A 1 199 ? 7.436 25.355 44.380 1.00 48.12 199 HIS A C 1
ATOM 1564 O O . HIS A 1 199 ? 8.453 25.336 45.077 1.00 48.12 199 HIS A O 1
ATOM 1570 N N . HIS A 1 200 ? 7.426 25.981 43.198 1.00 46.62 200 HIS A N 1
ATOM 1571 C CA . HIS A 1 200 ? 8.641 26.566 42.616 1.00 46.62 200 HIS A CA 1
ATOM 1572 C C . HIS A 1 200 ? 8.852 28.067 42.864 1.00 46.62 200 HIS A C 1
ATOM 1574 O O . HIS A 1 200 ? 9.881 28.600 42.438 1.00 46.62 200 HIS A O 1
ATOM 1580 N N . HIS A 1 201 ? 7.955 28.743 43.589 1.00 47.34 201 HIS A N 1
ATOM 1581 C CA . HIS A 1 201 ? 8.139 30.163 43.913 1.00 47.34 201 HIS A CA 1
ATOM 1582 C C . HIS A 1 201 ? 8.983 30.443 45.169 1.00 47.34 201 HIS A C 1
ATOM 1584 O O . HIS A 1 201 ? 9.583 31.513 45.225 1.00 47.34 201 HIS A O 1
ATOM 1590 N N . ASP A 1 202 ? 9.156 29.489 46.094 1.00 49.88 202 ASP A N 1
ATOM 1591 C CA . ASP A 1 202 ? 9.984 29.717 47.296 1.00 49.88 202 ASP A CA 1
ATOM 1592 C C . ASP A 1 202 ? 11.472 29.363 47.119 1.00 49.88 202 ASP A C 1
ATOM 1594 O O . ASP A 1 202 ? 12.345 30.001 47.701 1.00 49.88 202 ASP A O 1
ATOM 1598 N N . LYS A 1 203 ? 11.834 28.419 46.237 1.00 49.28 203 LYS A N 1
ATOM 1599 C CA . LYS A 1 203 ? 13.242 27.972 46.123 1.00 49.28 203 LYS A CA 1
ATOM 1600 C C . LYS A 1 203 ? 14.168 28.898 45.322 1.00 49.28 203 LYS A C 1
ATOM 1602 O O . LYS A 1 203 ? 15.374 28.657 45.264 1.00 49.28 203 LYS A O 1
ATOM 1607 N N . LYS A 1 204 ? 13.646 29.959 44.694 1.00 47.91 204 LYS A N 1
ATOM 1608 C CA . LYS A 1 204 ? 14.485 30.953 43.990 1.00 47.91 204 LYS A CA 1
ATOM 1609 C C . LYS A 1 204 ? 15.127 31.980 44.931 1.00 47.91 204 LYS A C 1
ATOM 1611 O O . LYS A 1 204 ? 16.054 32.664 44.497 1.00 47.91 204 LYS A O 1
ATOM 1616 N N . ALA A 1 205 ? 14.697 32.062 46.192 1.00 49.25 205 ALA A N 1
ATOM 1617 C CA . ALA A 1 205 ? 15.314 32.940 47.184 1.00 49.25 205 ALA A CA 1
ATOM 1618 C C . ALA A 1 205 ? 16.621 32.360 47.766 1.00 49.25 205 ALA A C 1
ATOM 1620 O O . ALA A 1 205 ? 17.565 33.115 47.987 1.00 49.25 205 ALA A O 1
ATOM 1621 N N . ASP A 1 206 ? 16.741 31.034 47.900 1.00 53.19 206 ASP A N 1
ATOM 1622 C CA . ASP A 1 206 ? 17.891 30.420 48.590 1.00 53.19 206 ASP A CA 1
ATOM 1623 C C . ASP A 1 206 ? 19.119 30.188 47.695 1.00 53.19 206 ASP A C 1
ATOM 1625 O O . ASP A 1 206 ?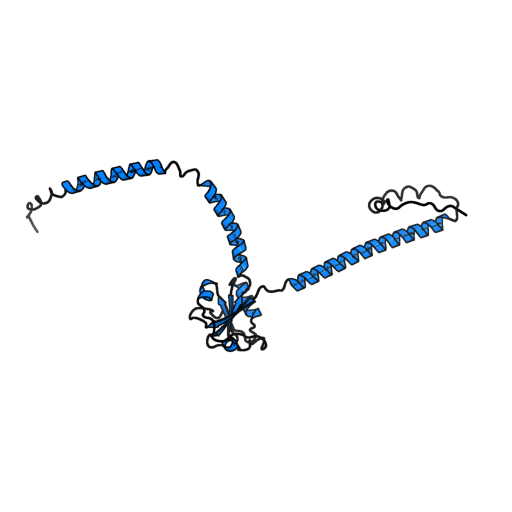 20.258 30.248 48.163 1.00 53.19 206 ASP A O 1
ATOM 1629 N N . LYS A 1 207 ? 18.937 29.993 46.380 1.00 48.25 207 LYS A N 1
ATOM 1630 C CA . LYS A 1 207 ? 20.075 29.764 45.466 1.00 48.25 207 LYS A CA 1
ATOM 1631 C C . LYS A 1 207 ? 20.939 31.016 45.267 1.00 48.25 207 LYS A C 1
ATOM 1633 O O . LYS A 1 207 ? 22.144 30.910 45.067 1.00 48.25 207 LYS A O 1
ATOM 1638 N N . LYS A 1 208 ? 20.355 32.213 45.394 1.00 45.47 208 LYS A N 1
ATOM 1639 C CA . LYS A 1 208 ? 21.085 33.482 45.225 1.00 45.47 208 LYS A CA 1
ATOM 1640 C C . LYS A 1 208 ? 22.046 33.783 46.388 1.00 45.47 208 LYS A C 1
ATOM 1642 O O . LYS A 1 208 ? 22.925 34.632 46.243 1.00 45.47 208 LYS A O 1
ATOM 1647 N N . THR A 1 209 ? 21.904 33.083 47.514 1.00 50.06 209 THR A N 1
ATOM 1648 C CA . THR A 1 209 ? 22.736 33.259 48.715 1.00 50.06 209 THR A CA 1
ATOM 1649 C C . THR A 1 209 ? 23.900 32.262 48.770 1.00 50.06 209 THR A C 1
ATOM 1651 O O . THR A 1 209 ? 24.915 32.563 49.390 1.00 50.06 209 THR A O 1
ATOM 1654 N N . ALA A 1 210 ? 23.813 31.128 48.063 1.00 51.47 210 ALA A N 1
ATOM 1655 C CA . ALA A 1 210 ? 24.876 30.118 48.010 1.00 51.47 210 ALA A CA 1
ATOM 1656 C C . ALA A 1 210 ? 26.006 30.467 47.020 1.00 51.47 210 ALA A C 1
ATOM 1658 O O . ALA A 1 210 ? 27.178 30.219 47.307 1.00 51.47 210 ALA A O 1
ATOM 1659 N N . ASP A 1 211 ? 25.687 31.120 45.898 1.00 48.91 211 ASP A N 1
ATOM 1660 C CA . ASP A 1 211 ? 26.690 31.440 44.869 1.00 48.91 211 ASP A CA 1
ATOM 1661 C C . ASP A 1 211 ? 27.631 32.592 45.285 1.00 48.91 211 ASP A C 1
ATOM 1663 O O . ASP A 1 211 ? 28.757 32.686 44.805 1.00 48.91 211 ASP A O 1
ATOM 1667 N N . LYS A 1 212 ? 27.240 33.434 46.256 1.00 47.09 212 LYS A N 1
ATOM 1668 C CA . LYS A 1 212 ? 28.108 34.509 46.779 1.00 47.09 212 LYS A CA 1
ATOM 1669 C C . LYS A 1 212 ? 29.169 34.043 47.783 1.00 47.09 212 LYS A C 1
ATOM 1671 O O . LYS A 1 212 ? 30.105 34.797 48.044 1.00 47.09 212 LYS A O 1
ATOM 1676 N N . GLU A 1 213 ? 29.056 32.839 48.346 1.00 49.50 213 GLU A N 1
ATOM 1677 C CA . GLU A 1 213 ? 30.038 32.331 49.318 1.00 49.50 213 GLU A CA 1
ATOM 1678 C C . GLU A 1 213 ? 31.142 31.470 48.671 1.00 49.50 213 GLU A C 1
ATOM 1680 O O . GLU A 1 213 ? 32.250 31.377 49.206 1.00 49.50 213 GLU A O 1
ATOM 1685 N N . HIS A 1 214 ? 30.897 30.904 47.485 1.00 51.44 214 HIS A N 1
ATOM 1686 C CA . HIS A 1 214 ? 31.894 30.099 46.770 1.00 51.44 214 HIS A CA 1
ATOM 1687 C C . HIS A 1 214 ? 32.988 30.955 46.093 1.00 51.44 214 HIS A C 1
ATOM 1689 O O . HIS A 1 214 ? 34.156 30.557 46.051 1.00 51.44 214 HIS A O 1
ATOM 1695 N N . ASP A 1 215 ? 32.662 32.179 45.667 1.00 51.34 215 ASP A N 1
ATOM 1696 C CA . ASP A 1 215 ? 33.639 33.079 45.033 1.00 51.34 215 ASP A CA 1
ATOM 1697 C C . ASP A 1 215 ? 34.609 33.734 46.033 1.00 51.34 215 ASP A C 1
ATOM 1699 O O . ASP A 1 215 ? 35.741 34.058 45.677 1.00 51.34 215 ASP A O 1
ATOM 1703 N N . LYS A 1 216 ? 34.250 33.841 47.323 1.00 50.72 216 LYS A N 1
ATOM 1704 C CA . LYS A 1 216 ? 35.165 34.376 48.350 1.00 50.72 216 LYS A CA 1
ATOM 1705 C C . LYS A 1 216 ? 36.243 33.366 48.774 1.00 50.72 216 LYS A C 1
ATOM 1707 O O . LYS A 1 216 ? 37.368 33.762 49.059 1.00 50.72 216 LYS A O 1
ATOM 1712 N N . LYS A 1 217 ? 35.940 32.061 48.775 1.00 53.91 217 LYS A N 1
ATOM 1713 C CA . LYS A 1 217 ? 36.884 31.001 49.200 1.00 53.91 217 LYS A CA 1
ATOM 1714 C C . LYS A 1 217 ? 37.907 30.607 48.129 1.00 53.91 217 LYS A C 1
ATOM 1716 O O . LYS A 1 217 ? 38.894 29.943 48.447 1.00 53.91 217 LYS A O 1
ATOM 1721 N N . THR A 1 218 ? 37.709 31.033 46.883 1.00 51.19 218 THR A N 1
ATOM 1722 C CA . THR A 1 218 ? 38.635 30.737 45.777 1.00 51.19 218 THR A CA 1
ATOM 1723 C C . THR A 1 218 ? 39.735 31.803 45.646 1.00 51.19 218 THR A C 1
ATOM 1725 O O . THR A 1 218 ? 40.826 31.489 45.182 1.00 51.19 218 THR A O 1
ATOM 1728 N N . ALA A 1 219 ? 39.523 33.014 46.178 1.00 51.47 219 ALA A N 1
ATOM 1729 C CA . ALA A 1 219 ? 40.516 34.096 46.167 1.00 51.47 219 ALA A CA 1
ATOM 1730 C C . ALA A 1 219 ? 41.591 34.002 47.280 1.00 51.47 219 ALA A C 1
ATOM 1732 O O . ALA A 1 219 ? 42.670 34.567 47.128 1.00 51.47 219 ALA A O 1
ATOM 1733 N N . GLU A 1 220 ? 41.360 33.264 48.376 1.00 54.03 220 GLU A N 1
ATOM 1734 C CA . GLU A 1 220 ? 42.361 33.096 49.455 1.00 54.03 220 GLU A CA 1
ATOM 1735 C C . GLU A 1 220 ? 43.345 31.931 49.219 1.00 54.03 220 GLU A C 1
ATOM 1737 O O . GLU A 1 220 ? 44.439 31.924 49.778 1.00 54.03 220 GLU A O 1
ATOM 1742 N N . LYS A 1 221 ? 43.028 30.963 48.346 1.00 49.62 221 LYS A N 1
ATOM 1743 C CA . LYS A 1 221 ? 43.907 29.799 48.086 1.00 49.62 221 LYS A CA 1
ATOM 1744 C C . LYS A 1 221 ? 45.024 30.041 47.064 1.00 49.62 221 LYS A C 1
ATOM 1746 O O . LYS A 1 221 ? 45.913 29.195 46.943 1.00 49.62 221 LYS A O 1
ATOM 1751 N N . GLU A 1 222 ? 45.022 31.172 46.362 1.00 51.75 222 GLU A N 1
ATOM 1752 C CA . GLU A 1 222 ? 46.100 31.540 45.429 1.00 51.75 222 GLU A CA 1
ATOM 1753 C C . GLU A 1 222 ? 47.240 32.338 46.084 1.00 51.75 222 GLU A C 1
ATOM 1755 O O . GLU A 1 222 ? 48.335 32.398 45.526 1.00 51.75 222 GLU A O 1
ATOM 1760 N N . HIS A 1 223 ? 47.057 32.852 47.307 1.00 54.25 223 HIS A N 1
ATOM 1761 C CA . HIS A 1 223 ? 48.117 33.565 48.032 1.00 54.25 223 HIS A CA 1
ATOM 1762 C C . HIS A 1 223 ? 49.086 32.649 48.814 1.00 54.25 223 HIS A C 1
ATOM 1764 O O . HIS A 1 223 ? 50.224 33.051 49.051 1.00 54.25 223 HIS A O 1
ATOM 1770 N N . ASP A 1 224 ? 48.711 31.399 49.127 1.00 52.50 224 ASP A N 1
ATOM 1771 C CA . ASP A 1 224 ? 49.548 30.471 49.921 1.00 52.50 224 ASP A CA 1
ATOM 1772 C C . ASP A 1 224 ? 50.415 29.501 49.096 1.00 52.50 224 ASP A C 1
ATOM 1774 O O . ASP A 1 224 ? 51.423 28.977 49.580 1.00 52.50 224 ASP A O 1
ATOM 1778 N N . LYS A 1 225 ? 50.107 29.279 47.811 1.00 51.50 225 LYS A N 1
ATOM 1779 C CA . LYS A 1 225 ? 50.939 28.412 46.949 1.00 51.50 225 LYS A CA 1
ATOM 1780 C C . LYS A 1 225 ? 52.249 29.064 46.496 1.00 51.50 225 LYS A C 1
ATOM 1782 O O . LYS A 1 225 ? 53.145 28.359 46.041 1.00 51.50 225 LYS A O 1
ATOM 1787 N N . LYS A 1 226 ? 52.408 30.381 46.676 1.00 52.50 226 LYS A N 1
ATOM 1788 C CA . LYS A 1 226 ? 53.659 31.098 46.374 1.00 52.50 226 LYS A CA 1
ATOM 1789 C C . LYS A 1 226 ? 54.705 31.007 47.503 1.00 52.50 226 LYS A C 1
ATOM 1791 O O . LYS A 1 226 ? 55.857 31.355 47.276 1.00 52.50 226 LYS A O 1
ATOM 1796 N N . ALA A 1 227 ? 54.348 30.489 48.686 1.00 52.44 227 ALA A N 1
ATOM 1797 C CA . ALA A 1 227 ? 55.236 30.399 49.856 1.00 52.44 227 ALA A CA 1
ATOM 1798 C C . ALA A 1 227 ? 55.885 29.013 50.085 1.00 52.44 227 ALA A C 1
ATOM 1800 O O . ALA A 1 227 ? 56.671 28.840 51.013 1.00 52.44 227 ALA A O 1
ATOM 1801 N N . THR A 1 228 ? 55.598 28.009 49.249 1.00 51.47 228 THR A N 1
ATOM 1802 C CA . THR A 1 228 ? 56.150 26.641 49.381 1.00 51.47 228 THR A CA 1
ATOM 1803 C C . THR A 1 228 ? 57.021 26.223 48.193 1.00 51.47 228 THR A C 1
ATOM 1805 O O . THR A 1 228 ? 57.168 25.040 47.900 1.00 51.47 228 THR A O 1
ATOM 1808 N N . ALA A 1 229 ? 57.655 27.203 47.542 1.00 53.00 229 ALA A N 1
ATOM 1809 C CA . ALA A 1 229 ? 58.679 27.001 46.517 1.00 53.00 229 ALA A CA 1
ATOM 1810 C C . ALA A 1 229 ? 60.120 26.869 47.075 1.00 53.00 229 ALA A C 1
ATOM 1812 O O . ALA A 1 229 ? 61.024 26.609 46.295 1.00 53.00 229 ALA A O 1
ATOM 1813 N N . ASP A 1 230 ? 60.354 26.969 48.395 1.00 52.94 230 ASP A N 1
ATOM 1814 C CA . ASP A 1 230 ? 61.717 27.190 48.938 1.00 52.94 230 ASP A CA 1
ATOM 1815 C C . ASP A 1 230 ? 62.258 26.160 49.959 1.00 52.94 230 ASP A C 1
ATOM 1817 O O . ASP A 1 230 ? 63.282 26.399 50.592 1.00 52.94 230 ASP A O 1
ATOM 1821 N N . LYS A 1 231 ? 61.620 24.996 50.174 1.00 53.94 231 LYS A N 1
ATOM 1822 C CA . LYS A 1 231 ? 62.032 24.088 51.283 1.00 53.94 231 LYS A CA 1
ATOM 1823 C C . LYS A 1 231 ? 62.255 22.610 50.973 1.00 53.94 231 LYS A C 1
ATOM 1825 O O . LYS A 1 231 ? 62.366 21.812 51.901 1.00 53.94 231 LYS A O 1
ATOM 1830 N N . LYS A 1 232 ? 62.385 22.223 49.702 1.00 50.00 232 LYS A N 1
ATOM 1831 C CA . LYS A 1 232 ? 62.756 20.842 49.324 1.00 50.00 232 LYS A CA 1
ATOM 1832 C C . LYS A 1 232 ? 64.107 20.738 48.604 1.00 50.00 232 LYS A C 1
ATOM 1834 O O . LYS A 1 232 ? 64.362 19.766 47.908 1.00 50.00 232 LYS A O 1
ATOM 1839 N N . HIS A 1 233 ? 64.969 21.727 48.834 1.00 53.50 233 HIS A N 1
ATOM 1840 C CA . HIS A 1 233 ? 66.417 21.683 48.631 1.00 53.50 233 HIS A CA 1
ATOM 1841 C C . HIS A 1 233 ? 67.099 21.491 49.991 1.00 53.50 233 HIS A C 1
ATOM 1843 O O . HIS A 1 233 ? 67.784 22.373 50.472 1.00 53.50 233 HIS A O 1
ATOM 1849 N N . ASP A 1 234 ? 66.821 20.390 50.679 1.00 52.00 234 ASP A N 1
ATOM 1850 C CA . ASP A 1 234 ? 67.719 19.853 51.703 1.00 52.00 234 ASP A CA 1
ATOM 1851 C C . ASP A 1 234 ? 67.093 18.609 52.318 1.00 52.00 234 ASP A C 1
ATOM 1853 O O . ASP A 1 234 ? 65.885 18.550 52.544 1.00 52.00 234 ASP A O 1
ATOM 1857 N N . LYS A 1 235 ? 67.960 17.671 52.689 1.00 50.25 235 LYS A N 1
ATOM 1858 C CA . LYS A 1 235 ? 67.707 16.429 53.437 1.00 50.25 235 LYS A CA 1
ATOM 1859 C C . LYS A 1 235 ? 67.574 15.159 52.594 1.00 50.25 235 LYS A C 1
ATOM 1861 O O . LYS A 1 235 ? 66.487 14.717 52.238 1.00 50.25 235 LYS A O 1
ATOM 1866 N N . LYS A 1 236 ? 68.747 14.514 52.554 1.00 4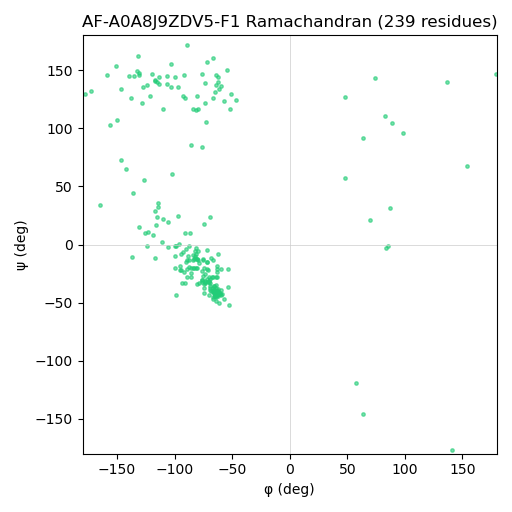5.44 236 LYS A N 1
ATOM 1867 C CA . LYS A 1 236 ? 69.015 13.073 52.680 1.00 45.44 236 LYS A CA 1
ATOM 1868 C C . LYS A 1 236 ? 68.982 12.295 51.363 1.00 45.44 236 LYS A C 1
ATOM 1870 O O . LYS A 1 236 ? 67.912 12.043 50.838 1.00 45.44 236 LYS A O 1
ATOM 1875 N N . ALA A 1 237 ? 70.094 11.880 50.746 1.00 47.75 237 ALA A N 1
ATOM 1876 C CA . ALA A 1 237 ? 71.415 11.479 51.260 1.00 47.75 237 ALA A CA 1
ATOM 1877 C C . ALA A 1 237 ? 71.353 10.474 52.430 1.00 47.75 237 ALA A C 1
ATOM 1879 O O . ALA A 1 237 ? 70.756 10.760 53.464 1.00 47.75 237 ALA A O 1
ATOM 1880 N N . VAL A 1 238 ? 72.072 9.353 52.267 1.00 48.19 238 VAL A N 1
ATOM 1881 C CA . VAL A 1 238 ? 72.168 8.159 53.141 1.00 48.19 238 VAL A CA 1
ATOM 1882 C C . VAL A 1 238 ? 71.004 7.173 52.920 1.00 48.19 238 VAL A C 1
ATOM 1884 O O . VAL A 1 238 ? 69.877 7.490 53.265 1.00 48.19 238 VAL A O 1
ATOM 1887 N N . GLY A 1 239 ? 71.150 5.968 52.362 1.00 38.78 239 GLY A N 1
ATOM 1888 C CA . GLY A 1 239 ? 72.320 5.157 52.019 1.00 38.78 239 GLY A CA 1
ATOM 1889 C C . GLY A 1 239 ? 72.092 3.692 52.433 1.00 38.78 239 GLY A C 1
ATOM 1890 O O . GLY A 1 239 ? 71.635 3.474 53.550 1.00 38.78 239 GLY A O 1
ATOM 1891 N N . LYS A 1 240 ? 72.530 2.765 51.559 1.00 40.62 240 LYS A N 1
ATOM 1892 C CA . LYS A 1 240 ? 72.869 1.334 51.775 1.00 40.62 240 LYS A CA 1
ATOM 1893 C C . LYS A 1 240 ? 71.709 0.340 51.977 1.00 40.62 240 LYS A C 1
ATOM 1895 O O . LYS A 1 240 ? 70.713 0.689 52.590 1.00 40.62 240 LYS A O 1
ATOM 1900 N N . GLU A 1 241 ? 71.773 -0.896 51.480 1.00 39.59 241 GLU A N 1
ATOM 1901 C CA . GLU A 1 241 ? 72.900 -1.718 50.974 1.00 39.59 241 GLU A CA 1
ATOM 1902 C C . GLU A 1 241 ? 72.693 -2.248 49.549 1.00 39.59 241 GLU A C 1
ATOM 1904 O O . GLU A 1 241 ? 71.525 -2.453 49.149 1.00 39.59 241 GLU A O 1
#

InterPro domains:
  IPR002889 Carbohydrate-binding WSC [PF01822] (84-161)
  IPR002889 Carbohydrate-binding WSC [PS51212] (81-173)
  IPR002889 Carbohydrate-binding WSC [SM00321] (81-173)
  IPR051836 Kremen receptor [PTHR24269] (43-170)

Sequence (241 aa):
MCPIPKFGSAAALLVCSGWSSVAFGLVTSYRRHNKGYCSLYYIFCKLTTYCLLETKYWILLKMVRVLALVVLLGLVGAISAQSYKGCYKRKWGTFRTRETSDDMTNQKCVEICAKEGLPYAGTYETKCGCEGEEKFERLSPADDESECSSSCGGDVTQMCGERNGRLTVWTTGEEKREMTEVEDVQQETKELEHHHHHHHHDKKADKKTADKEHDKKTAEKEHDKKATADKKHDKKAVGKE

Radius of gyration: 44.58 Å; Cα contacts (8 Å, |Δi|>4): 253; chains: 1; bounding box: 156×53×69 Å

Foldseek 3Di:
DDDDDDDDDDDPDPPDPPPPPPVVPPPPPDPDDDPCVVVVVVVVVVVVVVVVVVVVVVVVVVVVVVVVVVVVVVVVVPPQPKDWPAKWFADPPAFDFPDFDLQDDQVVLLVVQVVVLAFKWWFAARTIGGHHPVRVVVIGHDPDRCQQQCAHSNGRVHGGHHPNRMIGMMTSPSVPVVVVVVVVVVVVVVVVVVVPVPPPPPVVVPVVVVVVVVVVVVVVVVVPVVPPPPPPPDDDDDDDD

Solvent-accessible surface area (backbone atoms only — not comparable to full-atom values): 14364 Å² total; per-residue (Å²): 140,81,87,82,81,88,76,80,94,82,84,90,82,84,85,83,89,78,69,90,76,66,74,74,76,73,73,83,82,75,94,74,90,65,89,66,56,65,58,52,52,53,50,54,53,48,54,52,52,50,53,54,48,52,54,50,50,53,49,51,51,49,50,53,50,49,50,50,49,52,51,52,52,58,68,59,70,70,70,67,66,54,43,84,74,47,36,26,36,61,42,94,94,43,60,55,78,75,48,76,37,68,66,26,36,71,67,58,32,23,53,54,17,36,76,70,68,23,33,27,14,34,23,28,34,36,31,23,15,44,34,46,68,82,56,53,74,63,44,42,72,44,97,46,67,71,60,16,58,35,44,11,52,51,35,72,92,42,60,11,0,24,85,92,40,22,25,28,32,31,33,30,47,43,73,59,60,56,55,63,55,49,55,58,51,53,54,58,53,55,60,57,56,67,70,58,66,81,70,64,77,68,62,66,66,59,58,71,63,55,64,67,56,60,63,61,64,60,65,63,64,68,69,60,70,74,74,72,82,79,74,85,88,70,87,75,82,88,81,89,133